Protein AF-A0A6G6ZUB2-F1 (afdb_monomer)

Structure (mmCIF, N/CA/C/O backbone):
data_AF-A0A6G6ZUB2-F1
#
_entry.id   AF-A0A6G6ZUB2-F1
#
loop_
_atom_site.group_PDB
_atom_site.id
_atom_site.type_symbol
_atom_site.label_atom_id
_atom_site.label_alt_id
_atom_site.label_comp_id
_atom_site.label_asym_id
_atom_site.label_entity_id
_atom_site.label_seq_id
_atom_site.pdbx_PDB_ins_code
_atom_site.Cartn_x
_atom_site.Cartn_y
_atom_site.Cartn_z
_atom_site.occupancy
_atom_site.B_iso_or_equiv
_atom_site.auth_seq_id
_atom_site.auth_comp_id
_atom_site.auth_asym_id
_atom_site.auth_atom_id
_atom_site.pdbx_PDB_model_num
ATOM 1 N N . MET A 1 1 ? -26.386 12.014 -19.745 1.00 37.22 1 MET A N 1
ATOM 2 C CA . MET A 1 1 ? -25.378 11.561 -18.767 1.00 37.22 1 MET A CA 1
ATOM 3 C C . MET A 1 1 ? -25.969 10.351 -18.061 1.00 37.22 1 MET A C 1
ATOM 5 O O . MET A 1 1 ? -26.879 10.506 -17.257 1.00 37.22 1 MET A O 1
ATOM 9 N N . ARG A 1 2 ? -25.643 9.142 -18.533 1.00 29.94 2 ARG A N 1
ATOM 10 C CA . ARG A 1 2 ? -26.258 7.906 -18.034 1.00 29.94 2 ARG A CA 1
ATOM 11 C C . ARG A 1 2 ? -25.649 7.596 -16.669 1.00 29.94 2 ARG A C 1
ATOM 13 O O . ARG A 1 2 ? -24.435 7.473 -16.569 1.00 29.94 2 ARG A O 1
ATOM 20 N N . LEU A 1 3 ? -26.502 7.489 -15.651 1.00 38.19 3 LEU A N 1
ATOM 21 C CA . LEU A 1 3 ? -26.209 6.773 -14.414 1.00 38.19 3 LEU A CA 1
ATOM 22 C C . LEU A 1 3 ? -25.866 5.337 -14.815 1.00 38.19 3 LEU A C 1
ATOM 24 O O . LEU A 1 3 ? -26.764 4.531 -15.052 1.00 38.19 3 LEU A O 1
ATOM 28 N N . SER A 1 4 ? -24.578 5.052 -14.999 1.00 36.56 4 SER A N 1
ATOM 29 C CA . SER A 1 4 ? -24.122 3.675 -15.097 1.00 36.56 4 SER A CA 1
ATOM 30 C C . SER A 1 4 ? -24.452 3.028 -13.762 1.00 36.56 4 SER A C 1
ATOM 32 O O . SER A 1 4 ? -24.018 3.502 -12.711 1.00 36.56 4 SER A O 1
ATOM 34 N N . SER A 1 5 ? -25.257 1.970 -13.808 1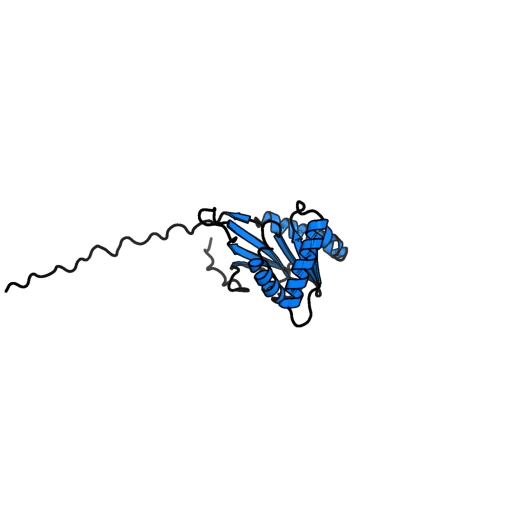.00 43.19 5 SER 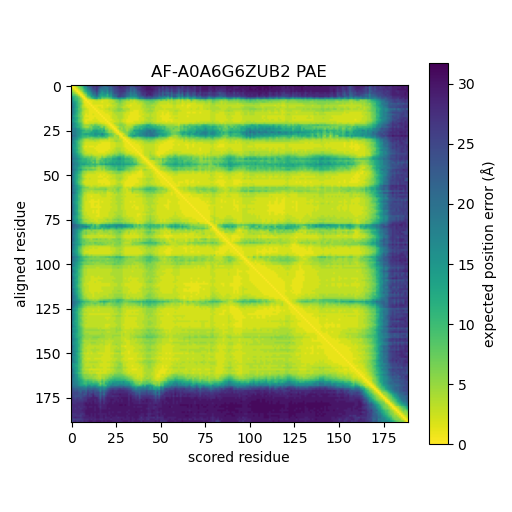A N 1
ATOM 35 C CA . SER A 1 5 ? -25.264 0.934 -12.782 1.00 43.19 5 SER A CA 1
ATOM 36 C C . SER A 1 5 ? -23.824 0.686 -12.346 1.00 43.19 5 SER A C 1
ATOM 38 O O . SER A 1 5 ? -22.940 0.631 -13.208 1.00 43.19 5 SER A O 1
ATOM 40 N N . ARG A 1 6 ? -23.587 0.601 -11.032 1.00 47.25 6 ARG A N 1
ATOM 41 C CA . ARG A 1 6 ? -22.309 0.136 -10.489 1.00 47.25 6 ARG A CA 1
ATOM 42 C C . ARG A 1 6 ? -21.896 -1.081 -11.310 1.00 47.25 6 ARG A C 1
ATOM 44 O O . ARG A 1 6 ? -22.631 -2.060 -11.335 1.00 47.25 6 ARG A O 1
ATOM 51 N N . VAL A 1 7 ? -20.801 -0.961 -12.051 1.00 58.75 7 VAL A N 1
ATOM 52 C CA . VAL A 1 7 ? -20.053 -2.139 -12.475 1.00 58.75 7 VAL A CA 1
ATOM 53 C C . VAL A 1 7 ? -19.779 -2.889 -11.173 1.00 58.75 7 VAL A C 1
ATOM 55 O O . VAL A 1 7 ? -19.393 -2.245 -10.193 1.00 58.75 7 VAL A O 1
ATOM 58 N N . ASP A 1 8 ? -20.109 -4.177 -11.111 1.00 79.44 8 ASP A N 1
ATOM 59 C CA . ASP A 1 8 ? -19.823 -4.993 -9.933 1.00 79.44 8 ASP A CA 1
ATOM 60 C C . ASP A 1 8 ? -18.299 -5.038 -9.781 1.00 79.44 8 ASP A C 1
ATOM 62 O O . ASP A 1 8 ? -17.613 -5.773 -10.486 1.00 79.44 8 ASP A O 1
ATOM 66 N N . LEU A 1 9 ? -17.764 -4.143 -8.946 1.00 88.75 9 LEU A N 1
ATOM 67 C CA . LEU A 1 9 ? -16.341 -4.090 -8.638 1.00 88.75 9 LEU A CA 1
ATOM 68 C C . LEU A 1 9 ? -15.935 -5.410 -7.970 1.00 88.75 9 LEU A C 1
ATOM 70 O O . LEU A 1 9 ? -16.729 -5.953 -7.193 1.00 88.75 9 LEU A O 1
ATOM 74 N N . PRO A 1 10 ? -14.715 -5.908 -8.229 1.00 90.25 10 PRO A N 1
ATOM 75 C CA . PRO A 1 10 ? -14.230 -7.121 -7.594 1.00 90.25 10 PRO A CA 1
ATOM 76 C C . PRO A 1 10 ? -14.214 -6.961 -6.074 1.00 90.25 10 PRO A C 1
ATOM 78 O O . PRO A 1 10 ? -13.832 -5.918 -5.531 1.00 90.25 10 PRO A O 1
ATOM 81 N N . GLN A 1 11 ? -14.648 -8.009 -5.382 1.00 93.25 11 GLN A N 1
ATOM 82 C CA . GLN A 1 11 ? -14.581 -8.099 -3.933 1.00 93.25 11 GLN A CA 1
ATOM 83 C C . GLN A 1 11 ? -13.337 -8.903 -3.551 1.00 93.25 11 GLN A C 1
ATOM 85 O O . GLN A 1 11 ? -13.390 -10.123 -3.460 1.00 93.25 11 GLN A O 1
ATOM 90 N N . TYR A 1 12 ? -12.227 -8.204 -3.320 1.00 93.94 12 TYR A N 1
ATOM 91 C CA . TYR A 1 12 ? -10.970 -8.830 -2.900 1.00 93.94 12 TYR A CA 1
ATOM 92 C C . TYR A 1 12 ? -10.974 -9.295 -1.439 1.00 93.94 12 TYR A C 1
ATOM 94 O O . TYR A 1 12 ? -10.188 -10.147 -1.048 1.00 93.94 12 TYR A O 1
ATOM 102 N N . SER A 1 13 ? -11.827 -8.692 -0.610 1.00 94.31 13 SER A N 1
ATOM 103 C CA . SER A 1 13 ? -11.854 -8.892 0.836 1.00 94.31 13 SER A CA 1
ATOM 104 C C . SER A 1 13 ? -13.273 -8.735 1.372 1.00 94.31 13 SER A C 1
ATOM 106 O O . SER A 1 13 ? -14.079 -7.967 0.844 1.00 94.31 13 SER A O 1
ATOM 108 N N . GLU A 1 14 ? -13.571 -9.430 2.465 1.00 93.12 14 GLU A N 1
ATOM 109 C CA . GLU A 1 14 ? -14.800 -9.224 3.243 1.00 93.12 14 GLU A CA 1
ATOM 110 C C . GLU A 1 14 ? -14.716 -7.989 4.160 1.00 93.12 14 GLU A C 1
ATOM 112 O O . GLU A 1 14 ? -15.733 -7.504 4.659 1.00 93.12 14 GLU A O 1
ATOM 117 N N . PHE A 1 15 ? -13.510 -7.460 4.390 1.00 92.50 15 PHE A N 1
ATOM 118 C CA . PHE A 1 15 ? -13.254 -6.338 5.298 1.00 92.50 15 PHE A CA 1
ATOM 119 C C . PHE A 1 15 ? -12.997 -5.027 4.563 1.00 92.50 15 PHE A C 1
ATOM 121 O O . PHE A 1 15 ? -13.382 -3.959 5.050 1.00 92.50 15 PHE A O 1
ATOM 128 N N . PHE A 1 16 ? -12.363 -5.099 3.393 1.00 94.31 16 PHE A N 1
ATOM 129 C CA . PHE A 1 16 ? -12.137 -3.936 2.549 1.00 94.31 16 PHE A CA 1
ATOM 130 C C . PHE A 1 16 ? -13.256 -3.756 1.531 1.00 94.31 16 PHE A C 1
ATOM 132 O O . PHE A 1 16 ? -13.763 -4.701 0.934 1.00 94.31 16 PHE A O 1
ATOM 139 N N . ARG A 1 17 ? -13.603 -2.498 1.275 1.00 94.06 17 ARG A N 1
ATOM 140 C CA . ARG A 1 17 ? -14.453 -2.117 0.155 1.00 94.06 17 ARG A CA 1
ATOM 141 C C . ARG A 1 17 ? -13.584 -1.669 -1.009 1.00 94.06 17 ARG A C 1
ATOM 143 O O . ARG A 1 17 ? -12.918 -0.644 -0.893 1.00 94.06 17 ARG A O 1
ATOM 150 N N . THR A 1 18 ? -13.682 -2.347 -2.146 1.00 95.44 18 THR A N 1
ATOM 151 C CA . THR A 1 18 ? -13.156 -1.838 -3.419 1.00 95.44 18 THR A CA 1
ATOM 152 C C . THR A 1 18 ? -13.971 -0.620 -3.862 1.00 95.44 18 THR A C 1
ATOM 154 O O . THR A 1 18 ? -15.187 -0.703 -4.052 1.00 95.44 18 THR A O 1
ATOM 157 N N . GLU A 1 19 ? -13.322 0.536 -3.980 1.00 94.25 19 GLU A N 1
ATOM 158 C CA . GLU A 1 19 ? -13.919 1.781 -4.487 1.00 94.25 19 GLU A CA 1
ATOM 159 C C . GLU A 1 19 ? -13.637 1.994 -5.974 1.00 94.25 19 GLU A C 1
ATOM 161 O O . GLU A 1 19 ? -14.431 2.637 -6.662 1.00 94.25 19 GLU A O 1
ATOM 166 N N . TYR A 1 20 ? -12.526 1.445 -6.456 1.00 94.69 20 TYR A N 1
ATOM 167 C CA . TYR A 1 20 ? -12.097 1.510 -7.843 1.00 94.69 20 TYR A CA 1
ATOM 168 C C . TYR A 1 20 ? -11.177 0.344 -8.157 1.00 94.69 20 TYR A C 1
ATOM 170 O O . TYR A 1 20 ? -10.472 -0.141 -7.273 1.00 94.69 20 TYR A O 1
ATOM 178 N N . ASP A 1 21 ? -11.194 -0.081 -9.411 1.00 93.62 21 ASP A N 1
ATOM 179 C CA . ASP A 1 21 ? -10.370 -1.173 -9.881 1.00 93.62 21 ASP A CA 1
ATOM 180 C C . ASP A 1 21 ? -10.048 -1.019 -11.371 1.00 93.62 21 ASP A C 1
ATOM 182 O O . ASP A 1 21 ? -10.955 -0.956 -12.209 1.00 93.62 21 ASP A O 1
ATOM 186 N N . GLU A 1 22 ? -8.758 -0.948 -11.695 1.00 90.12 22 GLU A N 1
ATOM 187 C CA . GLU A 1 22 ? -8.269 -1.067 -13.065 1.00 90.12 22 GLU A CA 1
ATOM 188 C C . GLU A 1 22 ? -8.023 -2.528 -13.406 1.00 90.12 22 GLU A C 1
ATOM 190 O O . GLU A 1 22 ? -7.050 -3.126 -12.980 1.00 90.12 22 GLU A O 1
ATOM 195 N N . GLN A 1 23 ? -8.893 -3.090 -14.238 1.00 82.06 23 GLN A N 1
ATOM 196 C CA . GLN A 1 23 ? -8.814 -4.499 -14.638 1.00 82.06 23 GLN A CA 1
ATOM 197 C C . GLN A 1 23 ? -7.655 -4.811 -15.603 1.00 82.06 23 GLN A C 1
ATOM 199 O O . GLN A 1 23 ? -7.393 -5.973 -15.886 1.00 82.06 23 GLN A O 1
ATOM 204 N N . HIS A 1 24 ? -7.020 -3.791 -16.189 1.00 78.69 24 HIS A N 1
ATOM 205 C CA . HIS A 1 24 ? -5.970 -3.968 -17.190 1.00 78.69 24 HIS A CA 1
ATOM 206 C C . HIS A 1 24 ? -4.890 -2.902 -17.037 1.00 78.69 24 HIS A C 1
ATOM 208 O O . HIS A 1 24 ? -5.184 -1.760 -16.683 1.00 78.69 24 HIS A O 1
ATOM 214 N N . ASN A 1 25 ? -3.668 -3.266 -17.423 1.00 78.25 25 ASN A N 1
ATOM 215 C CA . ASN A 1 25 ? -2.510 -2.380 -17.424 1.00 78.25 25 ASN A CA 1
ATOM 216 C C . ASN A 1 25 ? -2.741 -1.090 -18.216 1.00 78.25 25 ASN A C 1
ATOM 218 O O . ASN A 1 25 ? -3.284 -1.095 -19.328 1.00 78.25 25 ASN A O 1
ATOM 222 N N . VAL A 1 26 ? -2.228 0.016 -17.680 1.00 70.38 26 VAL A N 1
ATOM 223 C CA . VAL A 1 26 ? -2.276 1.315 -18.354 1.00 70.38 26 VAL A CA 1
ATOM 224 C C . VAL A 1 26 ? -1.097 1.446 -19.320 1.00 70.38 26 VAL A C 1
ATOM 226 O O . VAL A 1 26 ? 0.031 1.781 -18.953 1.00 70.38 26 VAL A O 1
ATOM 229 N N . GLY A 1 27 ? -1.364 1.206 -20.604 1.00 68.88 27 GLY A N 1
ATOM 230 C CA . GLY A 1 27 ? -0.386 1.406 -21.674 1.00 68.88 27 GLY A CA 1
ATOM 231 C C . GLY A 1 27 ? 0.867 0.540 -21.500 1.00 68.88 27 GLY A C 1
ATOM 232 O O . GLY A 1 27 ? 0.773 -0.674 -21.375 1.00 68.88 27 GLY A O 1
ATOM 233 N N . ALA A 1 28 ? 2.047 1.165 -21.525 1.00 68.00 28 ALA A N 1
ATOM 234 C CA . ALA A 1 28 ? 3.337 0.477 -21.397 1.00 68.00 28 ALA A CA 1
ATOM 235 C C . ALA A 1 28 ? 3.829 0.334 -19.943 1.00 68.00 28 ALA A C 1
ATOM 237 O O . ALA A 1 28 ? 4.949 -0.128 -19.737 1.00 68.00 28 ALA A O 1
ATOM 238 N N . LEU A 1 29 ? 3.040 0.775 -18.952 1.00 72.31 29 LEU A N 1
ATOM 239 C CA . LEU A 1 29 ? 3.424 0.726 -17.537 1.00 72.31 29 LEU A CA 1
ATOM 240 C C . LEU A 1 29 ? 3.512 -0.719 -17.023 1.00 72.31 29 LEU A C 1
ATOM 242 O O . LEU A 1 29 ? 4.234 -0.966 -16.066 1.00 72.31 29 LEU A O 1
ATOM 246 N N . GLU A 1 30 ? 2.789 -1.643 -17.674 1.00 81.56 30 GLU A N 1
ATOM 247 C CA . GLU A 1 30 ? 2.577 -3.029 -17.221 1.00 81.56 30 GLU A CA 1
ATOM 248 C C . GLU A 1 30 ? 2.041 -3.126 -15.783 1.00 81.56 30 GLU A C 1
ATOM 250 O O . GLU A 1 30 ? 2.101 -4.188 -15.187 1.00 81.56 30 GLU A O 1
ATOM 255 N N . ALA A 1 31 ? 1.469 -2.033 -15.271 1.00 87.25 31 ALA A N 1
ATOM 256 C CA . ALA A 1 31 ? 0.899 -1.934 -13.940 1.00 87.25 31 ALA A CA 1
ATOM 257 C C . ALA A 1 31 ? -0.515 -1.348 -14.014 1.00 87.25 31 ALA A C 1
ATOM 259 O O . ALA A 1 31 ? -0.861 -0.617 -14.957 1.00 87.25 31 ALA A O 1
ATOM 260 N N . HIS A 1 32 ? -1.308 -1.660 -13.000 1.00 91.19 32 HIS A N 1
ATOM 261 C CA . HIS A 1 32 ? -2.662 -1.157 -12.786 1.00 91.19 32 HIS A CA 1
ATOM 262 C C . HIS A 1 32 ? -2.891 -0.949 -11.280 1.00 91.19 32 HIS A C 1
ATOM 264 O O . HIS A 1 32 ? -2.029 -1.285 -10.467 1.00 91.19 32 HIS A O 1
ATOM 270 N N . TYR A 1 33 ? -3.984 -0.300 -10.875 1.00 94.56 33 TYR A N 1
ATOM 271 C CA . TYR A 1 33 ? -4.258 -0.094 -9.451 1.00 94.56 33 TYR A CA 1
ATOM 272 C C . TYR A 1 33 ? -5.723 -0.275 -9.077 1.00 94.56 33 TYR A C 1
ATOM 274 O O . TYR A 1 33 ? -6.641 -0.031 -9.861 1.00 94.56 33 TYR A O 1
ATOM 282 N N . SER A 1 34 ? -5.930 -0.642 -7.819 1.00 95.94 34 SER A N 1
ATOM 283 C CA . SER A 1 34 ? -7.235 -0.605 -7.169 1.00 95.94 34 SER A CA 1
ATOM 284 C C . SER A 1 34 ? -7.196 0.361 -6.002 1.00 95.94 34 SER A C 1
ATOM 286 O O . SER A 1 34 ? -6.167 0.561 -5.360 1.00 95.94 34 SER A O 1
ATOM 288 N N . ILE A 1 35 ? -8.348 0.945 -5.698 1.00 96.31 35 ILE A N 1
ATOM 289 C CA . ILE A 1 35 ? -8.548 1.714 -4.477 1.00 96.31 35 ILE A CA 1
ATOM 290 C C . ILE A 1 35 ? -9.426 0.901 -3.560 1.00 96.31 35 ILE A C 1
ATOM 292 O O . ILE A 1 35 ? -10.552 0.549 -3.920 1.00 96.31 35 ILE A O 1
ATOM 296 N N . ILE A 1 36 ? -8.932 0.661 -2.353 1.00 95.88 36 ILE A N 1
ATOM 297 C CA . ILE A 1 36 ? -9.692 -0.015 -1.313 1.00 95.88 36 ILE A CA 1
ATOM 298 C C . ILE A 1 36 ? -9.824 0.882 -0.087 1.00 95.88 36 ILE A C 1
ATOM 300 O O . ILE A 1 36 ? -8.983 1.748 0.176 1.00 95.88 36 ILE A O 1
ATOM 304 N N . SER A 1 37 ? -10.892 0.678 0.678 1.00 94.12 37 SER A N 1
ATOM 305 C CA . SER A 1 37 ? -11.070 1.352 1.958 1.00 94.12 37 SER A CA 1
ATOM 306 C C . SER A 1 37 ? -11.555 0.435 3.071 1.00 94.12 37 SER A C 1
ATOM 308 O O . SER A 1 37 ? -12.312 -0.507 2.840 1.00 94.12 37 SER A O 1
ATOM 310 N N . ALA A 1 38 ? -11.131 0.740 4.296 1.00 92.81 38 ALA A N 1
ATOM 311 C CA . ALA A 1 38 ? -11.605 0.101 5.522 1.00 92.81 38 ALA A CA 1
ATOM 312 C C . ALA A 1 38 ? -11.895 1.145 6.606 1.00 92.81 38 ALA A C 1
ATOM 314 O O . ALA A 1 38 ? -11.235 2.184 6.653 1.00 92.81 38 ALA A O 1
ATOM 315 N N . PRO A 1 39 ? -12.856 0.886 7.509 1.00 90.56 39 PRO A N 1
ATOM 316 C CA . PRO A 1 39 ? -13.072 1.739 8.668 1.00 90.56 39 PRO A CA 1
ATOM 317 C C . PRO A 1 39 ? -11.858 1.713 9.596 1.00 90.56 39 PRO A C 1
ATOM 319 O O . PRO A 1 39 ? -11.319 0.652 9.896 1.00 90.56 39 PRO A O 1
ATOM 322 N N . LEU A 1 40 ? -11.444 2.870 10.100 1.00 87.31 40 LEU A N 1
ATOM 323 C CA . LEU A 1 40 ? -10.443 2.938 11.153 1.00 87.31 40 LEU A CA 1
ATOM 324 C C . LEU A 1 40 ? -11.049 2.503 12.482 1.00 87.31 40 LEU A C 1
ATOM 326 O O . LEU A 1 40 ? -12.130 2.947 12.873 1.00 87.31 40 LEU A O 1
ATOM 330 N N . LEU A 1 41 ? -10.338 1.616 13.179 1.00 79.69 41 LEU A N 1
ATOM 331 C CA . LEU A 1 41 ? -10.724 1.165 14.509 1.00 79.69 41 LEU A CA 1
ATOM 332 C C . LEU A 1 41 ? -10.568 2.337 15.482 1.00 79.69 41 LEU A C 1
ATOM 334 O O . LEU A 1 41 ? -9.458 2.699 15.871 1.00 79.69 41 LEU A O 1
ATOM 338 N N . ALA A 1 42 ? -11.692 2.941 15.857 1.00 77.44 42 ALA A N 1
ATOM 339 C CA . ALA A 1 42 ? -11.734 4.107 16.725 1.00 77.44 42 ALA A CA 1
ATOM 340 C C . ALA A 1 42 ? -12.392 3.783 18.073 1.00 77.44 42 ALA A C 1
ATOM 342 O O . ALA A 1 42 ? -13.149 2.819 18.218 1.00 77.44 42 ALA A O 1
ATOM 343 N N . LYS A 1 43 ? -12.100 4.606 19.085 1.00 81.69 43 LYS A N 1
ATOM 344 C CA . LYS A 1 43 ? -12.780 4.523 20.383 1.00 81.69 43 LYS A CA 1
ATOM 345 C C . LYS A 1 43 ? -14.248 4.950 20.228 1.00 81.69 43 LYS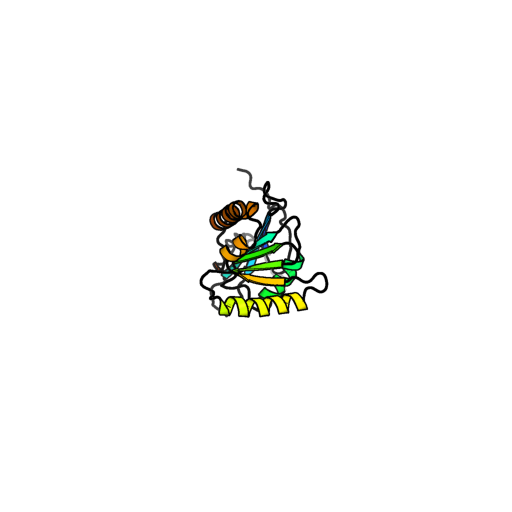 A C 1
ATOM 347 O O . LYS A 1 43 ? -14.546 5.740 19.328 1.00 81.69 43 LYS A O 1
ATOM 352 N N . PRO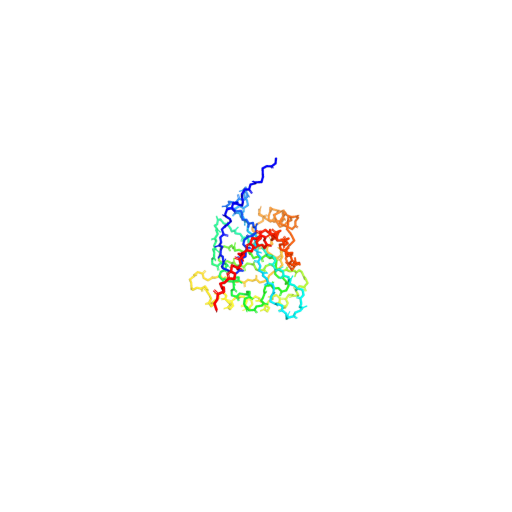 A 1 44 ? -15.150 4.504 21.123 1.00 82.12 44 PRO A N 1
ATOM 353 C CA . PRO A 1 44 ? -16.502 5.054 21.197 1.00 82.12 44 PRO A CA 1
ATOM 354 C C . PRO A 1 44 ? -16.486 6.591 21.186 1.00 82.12 44 PRO A C 1
ATOM 356 O O . PRO A 1 44 ? -15.564 7.201 21.728 1.00 82.12 44 PRO A O 1
ATOM 359 N N . ASP A 1 45 ? -17.476 7.194 20.524 1.00 81.88 45 ASP A N 1
ATOM 360 C CA . ASP A 1 45 ? -17.656 8.647 20.351 1.00 81.88 45 ASP A CA 1
ATOM 361 C C . ASP A 1 45 ? -16.577 9.386 19.533 1.00 81.88 45 ASP A C 1
ATOM 363 O O . ASP A 1 45 ? -16.650 10.605 19.369 1.00 81.88 45 ASP A O 1
ATOM 367 N N . SER A 1 46 ? -15.599 8.674 18.967 1.00 83.38 46 SER A N 1
ATOM 368 C CA . SER A 1 46 ? -14.659 9.265 18.007 1.00 83.38 46 SER A CA 1
ATOM 369 C C . SER A 1 46 ? -15.315 9.413 16.627 1.00 83.38 46 SER A C 1
ATOM 371 O O . SER A 1 46 ? -16.150 8.579 16.259 1.00 83.38 46 SER A O 1
ATOM 373 N N . PRO A 1 47 ? -14.942 10.433 15.829 1.00 82.94 47 PRO A N 1
ATOM 374 C CA . PRO A 1 47 ? -15.337 10.492 14.428 1.00 82.94 47 PRO A CA 1
ATOM 375 C C . PRO A 1 47 ? -14.967 9.190 13.714 1.00 82.94 47 PRO A C 1
ATOM 377 O O . PRO A 1 47 ? -13.865 8.672 13.886 1.00 82.94 47 PRO A O 1
ATOM 380 N N . ILE A 1 48 ? -15.899 8.648 12.930 1.00 85.31 48 ILE A N 1
ATOM 381 C CA . ILE A 1 48 ? -15.611 7.478 12.101 1.00 85.31 48 ILE A CA 1
ATOM 382 C C . ILE A 1 48 ? -14.801 7.963 10.905 1.00 85.31 48 ILE A C 1
ATOM 384 O O . ILE A 1 48 ? -15.262 8.797 10.122 1.00 85.31 48 ILE A O 1
ATOM 388 N N . GLU A 1 49 ? -13.612 7.406 10.755 1.00 90.06 49 GLU A N 1
ATOM 389 C CA . GLU A 1 49 ? -12.744 7.636 9.611 1.00 90.06 49 GLU A CA 1
ATOM 390 C C . GLU A 1 49 ? -12.595 6.342 8.816 1.00 90.06 49 GLU A C 1
ATOM 392 O O . GLU A 1 49 ? -12.732 5.238 9.345 1.00 90.06 49 GLU A O 1
ATOM 397 N N . LEU A 1 50 ? -12.347 6.478 7.522 1.00 91.31 50 LEU A N 1
ATOM 398 C CA . LEU A 1 50 ? -11.976 5.395 6.631 1.00 91.31 50 LEU A CA 1
ATOM 399 C C . LEU A 1 50 ? -10.509 5.574 6.260 1.00 91.31 50 LEU A C 1
ATOM 401 O O . LEU A 1 50 ? -10.113 6.660 5.849 1.00 91.31 50 LEU A O 1
ATOM 405 N N . GLN A 1 51 ? -9.725 4.509 6.335 1.00 93.06 51 GLN A N 1
ATOM 406 C CA . GLN A 1 51 ? -8.458 4.446 5.627 1.00 93.06 51 GLN A CA 1
ATOM 407 C C . GLN A 1 51 ? -8.756 4.140 4.169 1.00 93.06 51 GLN A C 1
ATOM 409 O O . GLN A 1 51 ? -9.360 3.106 3.886 1.00 93.06 51 GLN A O 1
ATOM 414 N N . ARG A 1 52 ? -8.319 5.005 3.257 1.00 94.25 52 ARG A N 1
ATOM 415 C CA . ARG A 1 52 ? -8.257 4.704 1.827 1.00 94.25 52 ARG A CA 1
ATOM 416 C C . ARG A 1 52 ? -6.809 4.443 1.441 1.00 94.25 52 ARG A C 1
ATOM 418 O O . ARG A 1 52 ? -5.931 5.213 1.822 1.00 94.25 52 ARG A O 1
ATOM 425 N N . LEU A 1 53 ? -6.567 3.381 0.689 1.00 95.38 53 LEU A N 1
ATOM 426 C CA . LEU A 1 53 ? -5.241 3.060 0.178 1.00 95.38 53 LEU A CA 1
ATOM 427 C C . LEU A 1 53 ? -5.318 2.580 -1.268 1.00 95.38 53 LEU A C 1
ATOM 429 O O . LEU A 1 53 ? -6.346 2.048 -1.700 1.00 95.38 53 LEU A O 1
ATOM 433 N N . ALA A 1 54 ? -4.226 2.782 -1.994 1.00 96.12 54 ALA A N 1
ATOM 434 C CA . ALA A 1 54 ? -4.025 2.215 -3.315 1.00 96.12 54 ALA A CA 1
ATOM 435 C C . ALA A 1 54 ? -3.320 0.856 -3.208 1.00 96.12 54 ALA A C 1
ATOM 437 O O . ALA A 1 54 ? -2.389 0.686 -2.420 1.00 96.12 54 ALA A O 1
ATOM 438 N N . VAL A 1 55 ? -3.764 -0.107 -4.005 1.00 96.19 55 VAL A N 1
ATOM 439 C CA . VAL A 1 55 ? -3.035 -1.349 -4.267 1.00 96.19 55 VAL A CA 1
ATOM 440 C C . VAL A 1 55 ? -2.546 -1.265 -5.700 1.00 96.19 55 VAL A C 1
ATOM 442 O O . VAL A 1 55 ? -3.367 -1.170 -6.608 1.00 96.19 55 VAL A O 1
ATOM 445 N N . ILE A 1 56 ? -1.232 -1.221 -5.891 1.00 94.38 56 ILE A N 1
ATOM 446 C CA . ILE A 1 56 ? -0.599 -1.235 -7.206 1.00 94.38 56 ILE A CA 1
ATOM 447 C C . ILE A 1 56 ? -0.239 -2.674 -7.532 1.00 94.38 56 ILE A C 1
ATOM 449 O O . ILE A 1 56 ? 0.507 -3.330 -6.801 1.00 94.38 56 ILE A O 1
ATOM 453 N N . TRP A 1 57 ? -0.780 -3.122 -8.648 1.00 91.94 57 TRP A N 1
ATOM 454 C CA . TRP A 1 57 ? -0.587 -4.441 -9.213 1.00 91.94 57 TRP A CA 1
ATOM 455 C C . TRP A 1 57 ? 0.427 -4.356 -10.345 1.00 91.94 57 TRP A C 1
ATOM 457 O O . TRP A 1 57 ? 0.460 -3.354 -11.069 1.00 91.94 57 TRP A O 1
ATOM 467 N N . ASP A 1 58 ? 1.228 -5.403 -10.508 1.00 87.06 58 ASP A N 1
ATOM 468 C CA . ASP A 1 58 ? 2.056 -5.587 -11.697 1.00 87.06 58 ASP A CA 1
ATOM 469 C C . ASP A 1 58 ? 1.194 -6.172 -12.836 1.00 87.06 58 ASP A C 1
ATOM 471 O O . ASP A 1 58 ? 0.084 -5.702 -13.093 1.00 87.06 58 ASP A O 1
ATOM 475 N N . GLN A 1 59 ? 1.670 -7.199 -13.541 1.00 83.69 59 GLN A N 1
ATOM 476 C CA . GLN A 1 59 ? 0.973 -7.755 -14.701 1.00 83.69 59 GLN A CA 1
ATOM 477 C C . GLN A 1 59 ? -0.356 -8.443 -14.353 1.00 83.69 59 GLN A C 1
ATOM 479 O O . GLN A 1 59 ? -1.224 -8.548 -15.224 1.00 83.69 59 GLN A O 1
ATOM 484 N N . ASP A 1 60 ? -0.513 -8.902 -13.114 1.00 86.56 60 ASP A N 1
ATOM 485 C CA . ASP A 1 60 ? -1.682 -9.592 -12.583 1.00 86.56 60 ASP A CA 1
ATOM 486 C C . ASP A 1 60 ? -2.067 -9.097 -11.177 1.00 86.56 60 ASP A C 1
ATOM 488 O O . ASP A 1 60 ? -1.284 -8.476 -10.456 1.00 86.56 60 ASP A O 1
ATOM 492 N N . HIS A 1 61 ? -3.311 -9.375 -10.783 1.00 89.31 61 HIS A N 1
ATOM 493 C CA . HIS A 1 61 ? -3.799 -9.144 -9.425 1.00 89.31 61 HIS A CA 1
ATOM 494 C C . HIS A 1 61 ? -3.304 -10.256 -8.498 1.00 89.31 61 HIS A C 1
ATOM 496 O O . HIS A 1 61 ? -4.023 -11.224 -8.247 1.00 89.31 61 HIS A O 1
ATOM 502 N N . ASP A 1 62 ? -2.085 -10.140 -7.971 1.00 92.56 62 ASP A N 1
ATOM 503 C CA . ASP A 1 62 ? -1.619 -11.054 -6.923 1.00 92.56 62 ASP A CA 1
ATOM 504 C C . ASP A 1 62 ? -2.369 -10.800 -5.600 1.00 92.56 62 ASP A C 1
ATOM 506 O O . ASP A 1 62 ? -1.922 -10.086 -4.695 1.00 92.56 62 ASP A O 1
ATOM 510 N N . GLU A 1 63 ? -3.552 -11.406 -5.477 1.00 93.12 63 GLU A N 1
ATOM 511 C CA . GLU A 1 63 ? -4.471 -11.230 -4.349 1.00 93.12 63 GLU A CA 1
ATOM 512 C C . GLU A 1 63 ? -3.881 -11.678 -2.999 1.00 93.12 63 GLU A C 1
ATOM 514 O O . GLU A 1 63 ? -4.429 -11.352 -1.944 1.00 93.12 63 GLU A O 1
ATOM 519 N N . ARG A 1 64 ? -2.719 -12.349 -2.973 1.00 94.06 64 ARG A N 1
ATOM 520 C CA . ARG A 1 64 ? -2.007 -12.656 -1.720 1.00 94.06 64 ARG A CA 1
ATOM 521 C C . ARG A 1 64 ? -1.652 -11.387 -0.945 1.00 94.06 64 ARG A C 1
ATOM 523 O O . ARG A 1 64 ? -1.624 -11.408 0.288 1.00 94.06 64 ARG A O 1
ATOM 530 N N . VAL A 1 65 ? -1.448 -10.263 -1.640 1.00 94.81 65 VAL A N 1
ATOM 531 C CA . VAL A 1 65 ? -1.229 -8.957 -1.004 1.00 94.81 65 VAL A CA 1
ATOM 532 C C . VAL A 1 65 ? -2.439 -8.514 -0.166 1.00 94.81 65 VAL A C 1
ATOM 534 O O . VAL A 1 65 ? -2.279 -7.821 0.838 1.00 94.81 65 VAL A O 1
ATOM 537 N N . ILE A 1 66 ? -3.650 -8.959 -0.517 1.00 95.69 66 ILE A N 1
ATOM 538 C CA . ILE A 1 66 ? -4.880 -8.628 0.207 1.00 95.69 66 ILE A CA 1
ATOM 539 C C . ILE A 1 66 ? -4.924 -9.358 1.548 1.00 95.69 66 ILE A C 1
ATOM 541 O O . ILE A 1 66 ? -5.206 -8.731 2.567 1.00 95.69 66 ILE A O 1
ATOM 545 N N . ALA A 1 67 ? -4.545 -10.638 1.593 1.00 94.88 67 ALA A N 1
ATOM 546 C CA . ALA A 1 67 ? -4.428 -11.379 2.852 1.00 94.88 67 ALA A CA 1
ATOM 547 C C . ALA A 1 67 ? -3.397 -10.738 3.804 1.00 94.88 67 ALA A C 1
ATOM 549 O O . ALA A 1 67 ? -3.624 -10.630 5.013 1.00 94.88 67 ALA A O 1
ATOM 550 N N . LEU A 1 68 ? -2.278 -10.252 3.253 1.00 95.88 68 LEU A N 1
ATOM 551 C CA . LEU A 1 68 ? -1.286 -9.470 3.994 1.00 95.88 68 LEU A CA 1
ATOM 552 C C . LEU A 1 68 ? -1.885 -8.160 4.541 1.00 95.88 68 LEU A C 1
ATOM 554 O O . LEU A 1 68 ? -1.702 -7.851 5.722 1.00 95.88 68 LEU A O 1
ATOM 558 N N . LEU A 1 69 ? -2.630 -7.413 3.718 1.00 95.50 69 LEU A N 1
ATOM 559 C CA . LEU A 1 69 ? -3.312 -6.181 4.127 1.00 95.50 69 LEU A CA 1
ATOM 560 C C . LEU A 1 69 ? -4.354 -6.414 5.225 1.00 95.50 69 LEU A C 1
ATOM 562 O O . LEU A 1 69 ? -4.415 -5.629 6.171 1.00 95.50 69 LEU A O 1
ATOM 566 N N . GLU A 1 70 ? -5.158 -7.474 5.136 1.00 95.25 70 GLU A N 1
ATOM 567 C CA . GLU A 1 70 ? -6.158 -7.814 6.155 1.00 95.25 70 GLU A CA 1
ATOM 568 C C . GLU A 1 70 ? -5.495 -8.072 7.508 1.00 95.25 70 GLU A C 1
ATOM 570 O O . GLU A 1 70 ? -5.885 -7.505 8.533 1.00 95.25 70 GLU A O 1
ATOM 575 N N . ALA A 1 71 ? -4.439 -8.884 7.521 1.00 94.94 71 ALA A N 1
ATOM 576 C CA . ALA A 1 71 ? -3.709 -9.171 8.744 1.00 94.94 71 ALA A CA 1
ATOM 577 C C . ALA A 1 71 ? -3.041 -7.910 9.317 1.00 94.94 71 ALA A C 1
ATOM 579 O O . ALA A 1 71 ? -3.095 -7.681 10.527 1.00 94.94 71 ALA A O 1
ATOM 580 N N . ALA A 1 72 ? -2.474 -7.047 8.469 1.00 94.19 72 ALA A N 1
ATOM 581 C CA . ALA A 1 72 ? -1.924 -5.761 8.892 1.00 94.19 72 ALA A CA 1
ATOM 582 C C . ALA A 1 72 ? -2.994 -4.806 9.447 1.00 94.19 72 ALA A C 1
ATOM 584 O O . ALA A 1 72 ? -2.748 -4.110 10.437 1.00 94.19 72 ALA A O 1
ATOM 585 N N . TYR A 1 73 ? -4.195 -4.803 8.865 1.00 93.19 73 TYR A N 1
ATOM 586 C CA . TYR A 1 73 ? -5.337 -4.032 9.347 1.00 93.19 73 TYR A CA 1
ATOM 587 C C . TYR A 1 73 ? -5.734 -4.431 10.768 1.00 93.19 73 TYR A C 1
ATOM 589 O O . TYR A 1 73 ? -5.804 -3.571 11.649 1.00 93.19 73 TYR A O 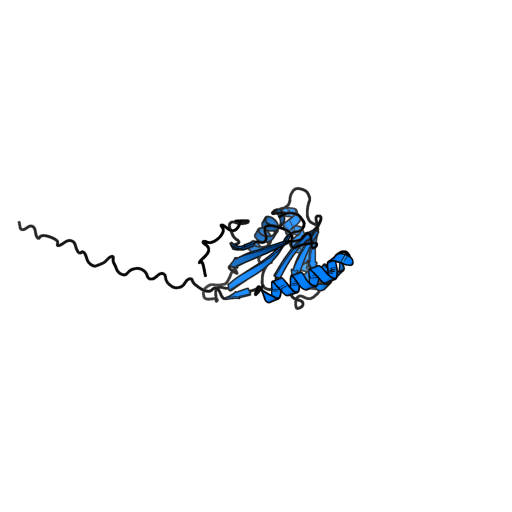1
ATOM 597 N N . PHE A 1 74 ? -5.906 -5.728 11.031 1.00 92.12 74 PHE A N 1
ATOM 598 C CA . PHE A 1 74 ? -6.270 -6.212 12.366 1.00 92.12 74 PHE A CA 1
ATOM 599 C C . PHE A 1 74 ? -5.162 -6.041 13.412 1.00 92.12 74 PHE A C 1
ATOM 601 O O . PHE A 1 74 ? -5.450 -6.011 14.608 1.00 92.12 74 PHE A O 1
ATOM 608 N N . GLN A 1 75 ? -3.911 -5.878 12.981 1.00 91.50 75 GLN A N 1
ATOM 609 C CA . GLN A 1 75 ? -2.782 -5.527 13.848 1.00 91.50 75 GLN A CA 1
ATOM 610 C C . GLN A 1 75 ? -2.619 -4.007 14.042 1.00 91.50 75 GLN A C 1
ATOM 612 O O . GLN A 1 75 ? -1.725 -3.575 14.769 1.00 91.50 75 GLN A O 1
ATOM 617 N N . GLY A 1 76 ? -3.465 -3.184 13.410 1.00 90.00 76 GLY A N 1
ATOM 618 C CA . GLY A 1 76 ? -3.436 -1.726 13.537 1.00 90.00 76 GLY A CA 1
ATOM 619 C C . GLY A 1 76 ? -2.270 -1.051 12.809 1.00 90.00 76 GLY A C 1
ATOM 620 O O . GLY A 1 76 ? -1.824 0.004 13.250 1.00 90.00 76 GLY A O 1
ATOM 621 N N . LEU A 1 77 ? -1.758 -1.646 11.724 1.00 89.56 77 LEU A N 1
ATOM 622 C CA . LEU A 1 77 ? -0.582 -1.139 10.999 1.00 89.56 77 LEU A CA 1
ATOM 623 C C . LEU A 1 77 ? -0.902 -0.255 9.785 1.00 89.56 77 LEU A C 1
ATOM 625 O O . LEU A 1 77 ? 0.010 0.368 9.250 1.00 89.56 77 LEU A O 1
ATOM 629 N N . LEU A 1 78 ? -2.158 -0.195 9.326 1.00 86.12 78 LEU A N 1
ATOM 630 C CA . LEU A 1 78 ? -2.504 0.571 8.119 1.00 86.12 78 LEU A CA 1
ATOM 631 C C . LEU A 1 78 ? -2.550 2.087 8.349 1.00 86.12 78 LEU A C 1
ATOM 633 O O . LEU A 1 78 ? -2.153 2.857 7.481 1.00 86.12 78 LEU A O 1
ATOM 637 N N . ALA A 1 79 ? -3.037 2.532 9.505 1.00 76.94 79 ALA A N 1
ATOM 638 C CA . ALA A 1 79 ? -3.241 3.952 9.774 1.00 76.94 79 ALA A CA 1
ATOM 639 C C . ALA A 1 79 ? -2.226 4.525 10.766 1.00 76.94 79 ALA A C 1
ATOM 641 O O . ALA A 1 79 ? -1.772 3.812 11.661 1.00 76.94 79 ALA A O 1
ATOM 642 N N . PRO A 1 80 ? -1.940 5.836 10.680 1.00 71.94 80 PRO A N 1
ATOM 643 C CA . PRO A 1 80 ? -2.381 6.784 9.644 1.00 71.94 80 PRO A CA 1
ATOM 644 C C . PRO A 1 80 ? -1.416 6.866 8.447 1.00 71.94 80 PRO A C 1
ATOM 646 O O . PRO A 1 80 ? -1.607 7.691 7.559 1.00 71.94 80 PRO A O 1
ATOM 649 N N . SER A 1 81 ? -0.338 6.082 8.469 1.00 81.12 81 SER A N 1
ATOM 650 C CA . SER A 1 81 ? 0.856 6.379 7.678 1.00 81.12 81 SER A CA 1
ATOM 651 C C . SER A 1 81 ? 0.910 5.682 6.322 1.00 81.12 81 SER A C 1
ATOM 653 O O . SER A 1 81 ? 1.649 6.159 5.472 1.00 81.12 81 SER A O 1
ATOM 655 N N . ILE A 1 82 ? 0.158 4.598 6.095 1.00 87.38 82 ILE A N 1
ATOM 656 C CA . ILE A 1 82 ? 0.254 3.811 4.858 1.00 87.38 82 ILE A CA 1
ATOM 657 C C . ILE A 1 82 ? -0.748 4.314 3.822 1.00 87.38 82 ILE A C 1
ATOM 659 O O . ILE A 1 82 ? -1.947 4.390 4.092 1.00 87.38 82 ILE A O 1
ATOM 663 N N . PHE A 1 83 ? -0.267 4.622 2.620 1.00 89.75 83 PHE A N 1
ATOM 664 C CA . PHE A 1 83 ? -1.100 5.128 1.524 1.00 89.75 83 PHE A CA 1
ATOM 665 C C . PHE A 1 83 ? -1.197 4.163 0.357 1.00 89.75 83 PHE A C 1
ATOM 667 O O . PHE A 1 83 ? -2.238 4.095 -0.294 1.00 89.75 83 PHE A O 1
ATOM 674 N N . CYS A 1 84 ? -0.137 3.403 0.107 1.00 93.44 84 CYS A N 1
ATOM 675 C CA . CYS A 1 84 ? -0.088 2.496 -1.019 1.00 93.44 84 CYS A CA 1
ATOM 676 C C . CYS A 1 84 ? 0.632 1.203 -0.639 1.00 93.44 84 CYS A C 1
ATOM 678 O O . CYS A 1 84 ? 1.515 1.193 0.218 1.00 93.44 84 CYS A O 1
ATOM 680 N N . ILE A 1 85 ? 0.253 0.110 -1.283 1.00 95.75 85 ILE A N 1
ATOM 681 C CA . ILE A 1 85 ? 1.020 -1.128 -1.304 1.00 95.75 85 ILE A CA 1
ATOM 682 C C . ILE A 1 85 ? 1.250 -1.508 -2.764 1.00 95.75 85 ILE A C 1
ATOM 684 O O . ILE A 1 85 ? 0.331 -1.395 -3.570 1.00 95.75 85 ILE A O 1
ATOM 688 N N . ALA A 1 86 ? 2.468 -1.893 -3.116 1.00 94.12 86 ALA A N 1
ATOM 689 C CA . ALA A 1 86 ? 2.820 -2.299 -4.468 1.00 94.12 86 ALA A CA 1
ATOM 690 C C . ALA A 1 86 ? 3.487 -3.671 -4.422 1.00 94.12 86 ALA A C 1
ATOM 692 O O . ALA A 1 86 ? 4.456 -3.849 -3.682 1.00 94.12 86 ALA A O 1
ATOM 693 N N . GLU A 1 87 ? 2.962 -4.627 -5.181 1.00 91.19 87 GLU A N 1
ATOM 694 C CA . GLU A 1 87 ? 3.614 -5.919 -5.406 1.00 91.19 87 GLU A CA 1
ATOM 695 C C . GLU A 1 87 ? 4.406 -5.853 -6.716 1.00 91.19 87 GLU A C 1
ATOM 697 O O . GLU A 1 87 ? 3.927 -5.322 -7.718 1.00 91.19 87 GLU A O 1
ATOM 702 N N . HIS A 1 88 ? 5.649 -6.336 -6.688 1.00 87.94 88 HIS A N 1
ATOM 703 C CA . HIS A 1 88 ? 6.433 -6.587 -7.891 1.00 87.94 88 HIS A CA 1
ATOM 704 C C . HIS A 1 88 ? 7.447 -7.709 -7.648 1.00 87.94 88 HIS A C 1
ATOM 706 O O . HIS A 1 88 ? 8.411 -7.548 -6.892 1.00 87.94 88 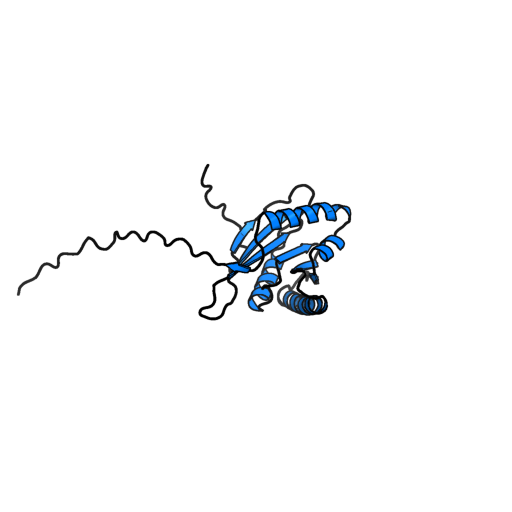HIS A O 1
ATOM 712 N N . LYS A 1 89 ? 7.296 -8.831 -8.361 1.00 84.31 89 LYS A N 1
ATOM 713 C CA . LYS A 1 89 ? 8.266 -9.948 -8.405 1.00 84.31 89 LYS A CA 1
ATOM 714 C C . LYS A 1 89 ? 8.631 -10.515 -7.031 1.00 84.31 89 LYS A C 1
ATOM 716 O O . LYS A 1 89 ? 9.805 -10.784 -6.758 1.00 84.31 89 LYS A O 1
ATOM 721 N N . GLY A 1 90 ? 7.643 -10.721 -6.164 1.00 86.88 90 GLY A N 1
ATOM 722 C CA . GLY A 1 90 ? 7.880 -11.294 -4.837 1.00 86.88 90 GLY A CA 1
ATOM 723 C C . GLY A 1 90 ? 8.415 -10.284 -3.816 1.00 86.88 90 GLY A C 1
ATOM 724 O O . GLY A 1 90 ? 8.789 -10.660 -2.702 1.00 86.88 90 GLY A O 1
ATOM 725 N N . HIS A 1 91 ? 8.437 -8.998 -4.164 1.00 93.50 91 HIS A N 1
ATOM 726 C CA . HIS A 1 91 ? 8.649 -7.898 -3.233 1.00 93.50 91 HIS A CA 1
ATOM 727 C C . HIS A 1 91 ? 7.354 -7.110 -3.063 1.00 93.50 91 HIS A C 1
ATOM 729 O O . HIS A 1 91 ? 6.630 -6.871 -4.024 1.00 93.50 91 HIS A O 1
ATOM 735 N N . VAL A 1 92 ? 7.068 -6.724 -1.822 1.00 96.38 92 VAL A N 1
ATOM 736 C CA . VAL A 1 92 ? 5.937 -5.867 -1.478 1.00 96.38 92 VAL A CA 1
ATOM 737 C C . VAL A 1 92 ? 6.469 -4.590 -0.842 1.00 96.38 92 VAL A C 1
ATOM 739 O O . VAL A 1 92 ? 6.998 -4.598 0.277 1.00 96.38 92 VAL A O 1
ATOM 742 N N . ALA A 1 93 ? 6.298 -3.481 -1.551 1.00 97.06 93 ALA A N 1
ATOM 743 C CA . ALA A 1 93 ? 6.582 -2.149 -1.053 1.00 97.06 93 ALA A CA 1
ATOM 744 C C . ALA A 1 93 ? 5.341 -1.588 -0.354 1.00 97.06 93 ALA A C 1
ATOM 746 O O . ALA A 1 93 ? 4.297 -1.383 -0.968 1.00 97.06 93 ALA A O 1
ATOM 747 N N . VAL A 1 94 ? 5.456 -1.323 0.943 1.00 97.19 94 VAL A N 1
ATOM 748 C CA . VAL A 1 94 ? 4.436 -0.637 1.737 1.00 97.19 94 VAL A CA 1
ATOM 749 C C . VAL A 1 94 ? 4.818 0.840 1.796 1.00 97.19 94 VAL A C 1
ATOM 751 O O . VAL A 1 94 ? 5.751 1.228 2.500 1.00 97.19 94 VAL A O 1
ATOM 754 N N . ILE A 1 95 ? 4.121 1.666 1.028 1.00 96.06 95 ILE A N 1
ATOM 755 C CA . ILE A 1 95 ? 4.467 3.069 0.813 1.00 96.06 95 ILE A CA 1
ATOM 756 C C . ILE A 1 95 ? 3.770 3.948 1.856 1.00 96.06 95 ILE A C 1
ATOM 758 O O . ILE A 1 95 ? 2.547 3.889 2.040 1.00 96.06 95 ILE A O 1
ATOM 762 N N . THR A 1 96 ? 4.566 4.765 2.547 1.00 94.12 96 THR A N 1
ATOM 763 C CA . THR A 1 96 ? 4.146 5.588 3.691 1.00 94.12 96 THR A CA 1
ATOM 764 C C . THR A 1 96 ? 4.321 7.091 3.453 1.00 94.12 96 THR A C 1
ATOM 766 O O . THR A 1 96 ? 5.100 7.506 2.600 1.00 94.12 96 THR A O 1
ATOM 769 N N . ASN A 1 97 ? 3.666 7.914 4.280 1.00 84.88 97 ASN A N 1
ATOM 770 C CA . ASN A 1 97 ? 3.947 9.350 4.402 1.00 84.88 97 ASN A CA 1
ATOM 771 C C . ASN A 1 97 ? 5.443 9.610 4.733 1.00 84.88 97 ASN A C 1
ATOM 773 O O . ASN A 1 97 ? 5.965 8.955 5.647 1.00 84.88 97 ASN A O 1
ATOM 777 N N . PRO A 1 98 ? 6.093 10.602 4.084 1.00 85.94 98 PRO A N 1
ATOM 778 C CA . PRO A 1 98 ? 7.391 11.174 4.469 1.00 85.94 98 PRO A CA 1
ATOM 779 C C . PRO A 1 98 ? 7.610 11.447 5.966 1.00 85.94 98 PRO A C 1
ATOM 781 O O . PRO A 1 98 ? 8.741 11.338 6.442 1.00 85.94 98 PRO A O 1
ATOM 784 N N . ASP A 1 99 ? 6.554 11.764 6.721 1.00 88.38 99 ASP A N 1
ATOM 785 C CA . ASP A 1 99 ? 6.630 12.041 8.163 1.00 88.38 99 ASP A CA 1
ATOM 786 C C . ASP A 1 99 ? 7.082 10.824 8.995 1.00 88.38 99 ASP A C 1
ATOM 788 O O . ASP A 1 99 ? 7.551 10.970 10.130 1.00 88.38 99 ASP A O 1
ATOM 792 N N . LEU A 1 100 ? 6.957 9.603 8.456 1.00 88.25 100 LEU A N 1
ATOM 793 C CA . LEU A 1 100 ? 7.398 8.391 9.136 1.00 88.25 100 LEU A CA 1
ATOM 794 C C . LEU A 1 100 ? 8.919 8.245 9.013 1.00 88.25 100 LEU A C 1
ATOM 796 O O . LEU A 1 100 ? 9.424 7.816 7.979 1.00 88.25 100 LEU A O 1
ATOM 800 N N . GLY A 1 101 ? 9.658 8.579 10.073 1.00 92.00 101 GLY A N 1
ATOM 801 C CA . GLY A 1 101 ? 11.125 8.531 10.082 1.00 92.00 101 GLY A CA 1
ATOM 802 C C . GLY A 1 101 ? 11.718 7.147 9.772 1.00 92.00 101 GLY A C 1
ATOM 803 O O . GLY A 1 101 ? 11.113 6.113 10.058 1.00 92.00 101 GLY A O 1
ATOM 804 N N . GLU A 1 102 ? 12.940 7.123 9.234 1.00 93.88 102 GLU A N 1
ATOM 805 C CA . GLU A 1 102 ? 13.607 5.911 8.724 1.00 93.88 102 GLU A CA 1
ATOM 806 C C . GLU A 1 102 ? 13.655 4.759 9.742 1.00 93.88 102 GLU A C 1
ATOM 808 O O . GLU A 1 102 ? 13.286 3.630 9.425 1.00 93.88 102 GLU A O 1
ATOM 813 N N . SER A 1 103 ? 14.038 5.035 10.993 1.00 94.31 103 SER A N 1
ATOM 814 C CA . SER A 1 103 ? 14.084 4.019 12.054 1.00 94.31 103 SER A CA 1
ATOM 815 C C . SER A 1 103 ? 12.722 3.369 12.313 1.00 94.31 103 SER A C 1
ATOM 817 O O . SER A 1 103 ? 12.655 2.171 12.602 1.00 94.31 103 SER A O 1
ATOM 819 N N . GLU A 1 104 ? 11.635 4.141 12.206 1.00 93.31 104 GLU A N 1
ATOM 820 C CA . GLU A 1 104 ? 10.282 3.611 12.362 1.00 93.31 104 GLU A CA 1
ATOM 821 C C . GLU A 1 104 ? 9.858 2.828 11.120 1.00 93.31 104 GLU A C 1
ATOM 823 O O . GLU A 1 104 ? 9.312 1.739 11.279 1.00 93.31 104 GLU A O 1
ATOM 828 N N . ARG A 1 105 ? 10.199 3.284 9.905 1.00 94.88 105 ARG A N 1
ATOM 829 C CA . ARG A 1 105 ? 9.993 2.491 8.678 1.00 94.88 105 ARG A CA 1
ATOM 830 C C . ARG A 1 105 ? 10.682 1.134 8.782 1.00 94.88 105 ARG A C 1
ATOM 832 O O . ARG A 1 105 ? 10.026 0.109 8.653 1.00 94.88 105 ARG A O 1
ATOM 839 N N . GLN A 1 106 ? 11.960 1.093 9.161 1.00 95.50 106 GLN A N 1
ATOM 840 C CA . GLN A 1 106 ? 12.697 -0.162 9.367 1.00 95.50 106 GLN A CA 1
ATOM 841 C C . GLN A 1 106 ? 12.061 -1.053 10.444 1.00 95.50 106 GLN A C 1
ATOM 843 O O . GLN A 1 106 ? 12.045 -2.283 10.329 1.00 95.50 106 GLN A O 1
ATOM 848 N N . ARG A 1 107 ? 11.548 -0.452 11.525 1.00 94.94 107 ARG A N 1
ATOM 849 C CA . ARG A 1 107 ? 10.818 -1.179 12.566 1.00 94.94 107 ARG A CA 1
ATOM 850 C C . ARG A 1 107 ? 9.529 -1.775 12.010 1.00 94.94 107 ARG A C 1
ATOM 852 O O . ARG A 1 107 ? 9.292 -2.959 12.249 1.00 94.94 107 ARG A O 1
ATOM 859 N N . GLN A 1 108 ? 8.741 -1.002 11.272 1.00 95.12 108 GLN A N 1
ATOM 860 C CA . GLN A 1 108 ? 7.508 -1.465 10.650 1.00 95.12 108 GLN A CA 1
ATOM 861 C C . GLN A 1 108 ? 7.769 -2.528 9.581 1.00 95.12 108 GLN A C 1
ATOM 863 O O . GLN A 1 108 ? 7.073 -3.536 9.604 1.00 95.12 108 GLN A O 1
ATOM 868 N N . SER A 1 109 ? 8.815 -2.414 8.754 1.00 96.69 109 SER A N 1
ATOM 869 C CA . SER A 1 109 ? 9.213 -3.461 7.795 1.00 96.69 109 SER A CA 1
ATOM 870 C C . SER A 1 109 ? 9.368 -4.821 8.474 1.00 96.69 109 SER A C 1
ATOM 872 O O . SER A 1 109 ? 8.872 -5.825 7.978 1.00 96.69 109 SER A O 1
ATOM 874 N N . ARG A 1 110 ? 9.965 -4.871 9.675 1.00 97.12 110 ARG A N 1
ATOM 875 C CA . ARG A 1 110 ? 10.072 -6.124 10.446 1.00 97.12 110 ARG A CA 1
ATOM 876 C C . ARG A 1 110 ? 8.719 -6.657 10.922 1.00 97.12 110 ARG A C 1
ATOM 878 O O . ARG A 1 110 ? 8.565 -7.868 11.042 1.00 97.12 110 ARG A O 1
ATOM 885 N N . PHE A 1 111 ? 7.760 -5.789 11.242 1.00 96.06 111 PHE A N 1
ATOM 886 C CA . PHE A 1 111 ? 6.405 -6.217 11.608 1.00 96.06 111 PHE A CA 1
ATOM 887 C C . PHE A 1 111 ? 5.634 -6.728 10.395 1.00 96.06 111 PHE A C 1
ATOM 889 O O . PHE A 1 111 ? 5.083 -7.823 10.457 1.00 96.06 111 PHE A O 1
ATOM 896 N N . TRP A 1 112 ? 5.669 -5.990 9.290 1.00 96.62 112 TRP A N 1
ATOM 897 C CA . TRP A 1 112 ? 5.062 -6.385 8.024 1.00 96.62 112 TRP A CA 1
ATOM 898 C C . TRP A 1 112 ? 5.634 -7.702 7.494 1.00 96.62 112 TRP A C 1
ATOM 900 O O . TRP A 1 112 ? 4.868 -8.590 7.128 1.00 96.62 112 TRP A O 1
ATOM 910 N N . GLN A 1 113 ? 6.956 -7.889 7.558 1.00 97.75 113 GLN A N 1
ATOM 911 C CA . GLN A 1 113 ? 7.588 -9.152 7.176 1.00 97.75 113 GLN A CA 1
ATOM 912 C C . GLN A 1 113 ? 7.090 -10.322 8.031 1.00 97.75 113 GLN A C 1
ATOM 914 O O . GLN A 1 113 ? 6.747 -11.366 7.491 1.00 97.75 113 GLN A O 1
ATOM 919 N N . ARG A 1 114 ? 6.983 -10.153 9.358 1.00 97.06 114 ARG A N 1
ATOM 920 C CA . ARG A 1 114 ? 6.457 -11.211 10.242 1.00 97.06 114 ARG A CA 1
ATOM 921 C C . ARG A 1 114 ? 5.011 -11.576 9.924 1.00 97.06 114 ARG A C 1
ATOM 923 O O . ARG A 1 114 ? 4.647 -12.737 10.066 1.00 97.06 114 ARG A O 1
ATOM 930 N N . ILE A 1 115 ? 4.194 -10.595 9.543 1.00 96.44 115 ILE A N 1
ATOM 931 C CA . ILE A 1 115 ? 2.811 -10.842 9.128 1.00 96.44 115 ILE A CA 1
ATOM 932 C C . ILE A 1 115 ? 2.808 -11.632 7.823 1.00 96.44 115 ILE A C 1
ATOM 934 O O . ILE A 1 115 ? 2.170 -12.679 7.773 1.00 96.44 115 ILE A O 1
ATOM 938 N N . SER A 1 116 ? 3.571 -11.187 6.820 1.00 96.56 116 SER A N 1
ATOM 939 C CA . SER A 1 116 ? 3.744 -11.909 5.554 1.00 96.56 116 SER A CA 1
ATOM 940 C C . SER A 1 116 ? 4.173 -13.355 5.795 1.00 96.56 116 SER A C 1
ATOM 942 O O . SER A 1 116 ? 3.508 -14.277 5.339 1.00 96.56 116 SER A O 1
ATOM 944 N N . ASP A 1 117 ? 5.190 -13.577 6.629 1.00 96.12 117 ASP A N 1
ATOM 945 C CA . ASP A 1 117 ? 5.692 -14.913 6.950 1.00 96.12 117 ASP A CA 1
ATOM 946 C C . ASP A 1 117 ? 4.663 -15.830 7.624 1.00 96.12 117 ASP A C 1
ATOM 948 O O . ASP A 1 117 ? 4.836 -17.053 7.576 1.00 96.12 117 ASP A O 1
ATOM 952 N N . ALA A 1 118 ? 3.660 -15.247 8.287 1.00 95.75 118 ALA A N 1
ATOM 953 C CA . ALA A 1 118 ? 2.608 -15.957 9.003 1.00 95.75 118 ALA A CA 1
ATOM 954 C C . ALA A 1 118 ? 1.384 -16.259 8.128 1.00 95.75 118 ALA A C 1
ATOM 956 O O . ALA A 1 118 ? 0.736 -17.280 8.352 1.00 95.75 118 ALA A O 1
ATOM 957 N N . VAL A 1 119 ? 1.054 -15.388 7.167 1.00 96.00 119 VAL A N 1
ATOM 958 C CA . VAL A 1 119 ? -0.152 -15.526 6.327 1.00 96.00 119 VAL A CA 1
ATOM 959 C C . VAL A 1 119 ? 0.141 -16.043 4.921 1.00 96.00 119 VAL A C 1
ATOM 961 O O . VAL A 1 119 ? -0.732 -16.648 4.306 1.00 96.00 119 VAL A O 1
ATOM 964 N N . ILE A 1 120 ? 1.368 -15.864 4.426 1.00 94.88 120 ILE A N 1
ATOM 965 C CA . ILE A 1 120 ? 1.819 -16.341 3.117 1.00 94.88 120 ILE A CA 1
ATOM 966 C C . ILE A 1 120 ? 2.660 -17.602 3.312 1.00 94.88 120 ILE A C 1
ATOM 968 O O . ILE A 1 120 ? 3.749 -17.569 3.889 1.00 94.88 120 ILE A O 1
ATOM 972 N N . VAL A 1 121 ? 2.133 -18.738 2.853 1.00 89.00 121 VAL A N 1
ATOM 973 C CA . VAL A 1 121 ? 2.759 -20.056 3.048 1.00 89.00 121 VAL A CA 1
ATOM 974 C C . VAL A 1 121 ? 3.791 -20.351 1.959 1.00 89.00 121 VAL A C 1
ATOM 976 O O . VAL A 1 121 ? 4.911 -20.755 2.271 1.00 89.00 121 VAL A O 1
ATOM 979 N N . GLU A 1 122 ? 3.425 -20.117 0.701 1.00 88.81 122 GLU A N 1
ATOM 980 C CA . GLU A 1 122 ? 4.245 -20.387 -0.482 1.00 88.81 122 GLU A CA 1
ATOM 981 C C . GLU A 1 122 ? 4.610 -19.078 -1.186 1.00 88.81 122 GLU A C 1
ATOM 983 O O . GLU A 1 122 ? 3.849 -18.109 -1.135 1.00 88.81 122 GLU A O 1
ATOM 988 N N . ASP A 1 123 ? 5.790 -19.053 -1.813 1.00 88.06 123 ASP A N 1
ATOM 989 C CA . ASP A 1 123 ? 6.308 -17.902 -2.563 1.00 88.06 123 ASP A CA 1
ATOM 990 C C . ASP A 1 123 ? 6.242 -16.592 -1.767 1.00 88.06 123 ASP A C 1
ATOM 992 O O . ASP A 1 123 ? 5.639 -15.601 -2.179 1.00 88.06 123 ASP A O 1
ATOM 996 N N . LYS A 1 124 ? 6.843 -16.630 -0.572 1.00 91.25 124 LYS A N 1
ATOM 997 C CA . LYS A 1 124 ? 6.813 -15.546 0.413 1.00 91.25 124 LYS A CA 1
ATOM 998 C C . LYS A 1 124 ? 7.333 -14.229 -0.146 1.00 91.25 124 LYS A C 1
ATOM 1000 O O . LYS A 1 124 ? 8.400 -14.180 -0.757 1.00 91.25 124 LYS A O 1
ATOM 1005 N N . PHE A 1 125 ? 6.635 -13.155 0.205 1.00 95.00 125 PHE A N 1
ATOM 1006 C CA . PHE A 1 125 ? 7.079 -11.805 -0.097 1.00 95.00 125 PHE A CA 1
ATOM 1007 C C . PHE A 1 125 ? 8.219 -11.356 0.814 1.00 95.00 125 PHE A C 1
ATOM 1009 O O . PHE A 1 125 ? 8.190 -11.582 2.030 1.00 95.00 125 PHE A O 1
ATOM 1016 N N . VAL A 1 126 ? 9.159 -10.613 0.236 1.00 96.50 126 VAL A N 1
ATOM 1017 C CA . VAL A 1 126 ? 9.995 -9.673 0.988 1.00 96.50 126 VAL A CA 1
ATOM 1018 C C . VAL A 1 126 ? 9.221 -8.368 1.122 1.00 96.50 126 VAL A C 1
ATOM 1020 O O . VAL A 1 126 ? 8.887 -7.750 0.117 1.00 96.50 126 VAL A O 1
ATOM 1023 N N . VAL A 1 127 ? 8.937 -7.936 2.349 1.00 97.50 127 VAL A N 1
ATOM 1024 C CA . VAL A 1 127 ? 8.112 -6.752 2.613 1.00 97.50 127 VAL A CA 1
ATOM 1025 C C . VAL A 1 127 ? 8.950 -5.625 3.193 1.00 97.50 127 VAL A C 1
ATOM 1027 O O . VAL A 1 127 ? 9.648 -5.801 4.194 1.00 97.50 127 VAL A O 1
ATOM 1030 N N . THR A 1 128 ? 8.861 -4.444 2.584 1.00 97.12 128 THR A N 1
ATOM 1031 C CA . THR A 1 128 ? 9.602 -3.255 3.023 1.00 97.12 128 THR A CA 1
ATOM 1032 C C . THR A 1 128 ? 8.684 -2.046 3.097 1.00 97.12 128 THR A C 1
ATOM 1034 O O . THR A 1 128 ? 7.981 -1.736 2.142 1.00 97.12 128 THR A O 1
ATOM 1037 N N . VAL A 1 129 ? 8.711 -1.342 4.228 1.00 96.88 129 VAL A N 1
ATOM 1038 C CA . VAL A 1 129 ? 8.085 -0.029 4.383 1.00 96.88 129 VAL A CA 1
ATOM 1039 C C . VAL A 1 129 ? 9.053 1.040 3.894 1.00 96.88 129 VAL A C 1
ATOM 1041 O O . VAL A 1 129 ? 10.176 1.124 4.395 1.00 96.88 129 VAL A O 1
ATOM 1044 N N . MET A 1 130 ? 8.621 1.847 2.931 1.00 96.50 130 MET A N 1
ATOM 1045 C CA . MET A 1 130 ? 9.472 2.816 2.238 1.00 96.50 130 MET A CA 1
ATOM 1046 C C . MET A 1 130 ? 8.690 4.049 1.786 1.00 96.50 130 MET A C 1
ATOM 1048 O O . MET A 1 130 ? 7.461 4.076 1.827 1.00 96.50 130 MET A O 1
ATOM 1052 N N . LEU A 1 131 ? 9.409 5.087 1.385 1.00 95.88 131 LEU A N 1
ATOM 1053 C CA . LEU A 1 131 ? 8.839 6.262 0.736 1.00 95.88 131 LEU A CA 1
ATOM 1054 C C . LEU A 1 131 ? 8.571 5.989 -0.745 1.00 95.88 131 LEU A C 1
ATOM 1056 O O . LEU A 1 131 ? 9.164 5.091 -1.346 1.00 95.88 131 LEU A O 1
ATOM 1060 N N . GLU A 1 132 ? 7.705 6.798 -1.348 1.00 94.75 132 GLU A N 1
ATOM 1061 C CA . GLU A 1 132 ? 7.419 6.711 -2.781 1.00 94.75 132 GLU A CA 1
ATOM 1062 C C . GLU A 1 132 ? 8.692 6.916 -3.613 1.00 94.75 132 GLU A C 1
ATOM 1064 O O . GLU A 1 132 ? 8.953 6.179 -4.564 1.00 94.75 132 GLU A O 1
ATOM 1069 N N . GLU A 1 133 ? 9.543 7.867 -3.226 1.00 94.56 133 GLU A N 1
ATOM 1070 C CA . GLU A 1 133 ? 10.789 8.144 -3.936 1.00 94.56 133 GLU A CA 1
ATOM 1071 C C . GLU A 1 133 ? 11.772 6.974 -3.840 1.00 94.56 133 GLU A C 1
ATOM 1073 O O . GLU A 1 133 ? 12.486 6.693 -4.803 1.00 94.56 133 GLU A O 1
ATOM 1078 N N . GLU A 1 134 ? 11.797 6.279 -2.698 1.00 95.25 134 GLU A N 1
ATOM 1079 C CA . GLU A 1 134 ? 12.605 5.072 -2.497 1.00 95.25 134 GLU A CA 1
ATOM 1080 C C . GLU A 1 134 ? 12.119 3.959 -3.441 1.00 95.25 134 GLU A C 1
ATOM 1082 O O . GLU A 1 134 ? 12.924 3.406 -4.192 1.00 95.25 134 GLU A O 1
ATOM 1087 N N . TYR A 1 135 ? 10.802 3.730 -3.511 1.00 94.25 135 TYR A N 1
ATOM 1088 C CA . TYR A 1 135 ? 10.196 2.770 -4.438 1.00 94.25 135 TYR A CA 1
ATOM 1089 C C . TYR A 1 135 ? 10.519 3.096 -5.905 1.00 94.25 135 TYR A C 1
ATOM 1091 O O . TYR A 1 135 ? 10.995 2.243 -6.657 1.00 94.25 135 TYR A O 1
ATOM 1099 N N . ILE A 1 136 ? 10.350 4.355 -6.324 1.00 93.56 136 ILE A N 1
ATOM 1100 C CA . ILE A 1 136 ? 10.655 4.794 -7.695 1.00 93.56 136 ILE A CA 1
ATOM 1101 C C . ILE A 1 136 ? 12.136 4.571 -8.040 1.00 93.56 136 ILE A C 1
ATOM 1103 O O . ILE A 1 136 ? 12.467 4.264 -9.190 1.00 93.56 136 ILE A O 1
ATOM 1107 N N . LEU A 1 137 ? 13.053 4.722 -7.081 1.00 94.19 137 LEU A N 1
ATOM 1108 C CA . LEU A 1 137 ? 14.480 4.483 -7.307 1.00 94.19 137 LEU A CA 1
ATOM 1109 C C . LEU A 1 137 ? 14.814 2.996 -7.492 1.00 94.19 137 LEU A C 1
ATOM 1111 O O . LEU A 1 137 ? 15.734 2.691 -8.261 1.00 94.19 137 LEU A O 1
ATOM 1115 N N . GLU A 1 138 ? 14.072 2.090 -6.856 1.00 91.38 138 GLU A N 1
ATOM 1116 C CA . GLU A 1 138 ? 14.224 0.638 -7.023 1.00 91.38 138 GLU A CA 1
ATOM 1117 C C . GLU A 1 138 ? 13.743 0.150 -8.399 1.00 91.38 138 GLU A C 1
ATOM 1119 O O . GLU A 1 138 ? 14.286 -0.811 -8.951 1.00 91.38 138 GLU A O 1
ATOM 1124 N N . LEU A 1 139 ? 12.795 0.860 -9.018 1.00 89.56 139 LEU A N 1
ATOM 1125 C CA . LEU A 1 139 ? 12.320 0.549 -10.363 1.00 89.56 139 LEU A CA 1
ATOM 1126 C C . LEU A 1 139 ? 13.404 0.732 -11.437 1.00 89.56 139 LEU A C 1
ATOM 1128 O O . LEU A 1 139 ? 14.307 1.580 -11.356 1.00 89.56 139 LEU A O 1
ATOM 1132 N N . SER A 1 140 ? 13.253 -0.025 -12.531 1.00 89.62 140 SER A N 1
ATOM 1133 C CA . SER A 1 140 ? 14.123 0.108 -13.704 1.00 89.62 140 SER A CA 1
ATOM 1134 C C . SER A 1 140 ? 14.096 1.549 -14.252 1.00 89.62 140 SER A C 1
ATOM 1136 O O . SER A 1 140 ? 13.018 2.147 -14.317 1.00 89.62 140 SER A O 1
ATOM 1138 N N . PRO A 1 141 ? 15.231 2.123 -14.709 1.00 91.75 141 PRO A N 1
ATOM 1139 C CA . PRO A 1 141 ? 15.305 3.533 -15.115 1.00 91.75 141 PRO A CA 1
ATOM 1140 C C . PRO A 1 141 ? 14.252 3.969 -16.141 1.00 91.75 141 PRO A C 1
ATOM 1142 O O . PRO A 1 141 ? 13.791 5.106 -16.100 1.00 91.75 141 PRO A O 1
ATOM 1145 N N . ARG A 1 142 ? 13.844 3.058 -17.034 1.00 90.25 142 ARG A N 1
ATOM 1146 C CA . ARG A 1 142 ? 12.821 3.306 -18.060 1.00 90.25 142 ARG A CA 1
ATOM 1147 C C . ARG A 1 142 ? 11.402 3.486 -17.501 1.00 90.25 142 ARG A C 1
ATOM 1149 O O . ARG A 1 142 ? 10.583 4.079 -18.185 1.00 90.25 142 ARG A O 1
ATOM 1156 N N . LEU A 1 143 ? 11.114 2.963 -16.304 1.00 89.00 143 LEU A N 1
ATOM 1157 C CA . LEU A 1 143 ? 9.784 2.993 -15.681 1.00 89.00 143 LEU A CA 1
ATOM 1158 C C . LEU A 1 143 ? 9.608 4.160 -14.704 1.00 89.00 143 LEU A C 1
ATOM 1160 O O . LEU A 1 143 ? 8.480 4.547 -14.421 1.00 89.00 143 LEU A O 1
ATOM 1164 N N . ARG A 1 144 ? 10.703 4.745 -14.203 1.00 92.50 144 ARG A N 1
ATOM 1165 C CA . ARG A 1 144 ? 10.666 5.730 -13.107 1.00 92.50 144 ARG A CA 1
ATOM 1166 C C . ARG A 1 144 ? 9.805 6.951 -13.412 1.00 92.50 144 ARG A C 1
ATOM 1168 O O . ARG A 1 144 ? 9.014 7.366 -12.575 1.00 92.50 144 ARG A O 1
ATOM 1175 N N . SER A 1 145 ? 9.953 7.531 -14.604 1.00 91.25 145 SER A N 1
ATOM 1176 C CA . SER A 1 145 ? 9.163 8.702 -15.004 1.00 91.25 145 SER A CA 1
ATOM 1177 C C . SER A 1 145 ? 7.685 8.361 -15.151 1.00 91.25 145 SER A C 1
ATOM 1179 O O . SER A 1 145 ? 6.838 9.142 -14.732 1.00 91.25 145 SER A O 1
ATOM 1181 N N . THR A 1 146 ? 7.374 7.192 -15.710 1.00 89.81 146 THR A N 1
ATOM 1182 C CA . THR A 1 146 ? 5.994 6.752 -15.911 1.00 89.81 146 THR A CA 1
ATOM 1183 C C . THR A 1 146 ? 5.313 6.447 -14.579 1.00 89.81 146 THR A C 1
ATOM 1185 O O . THR A 1 146 ? 4.203 6.919 -14.367 1.00 89.81 146 THR A O 1
ATOM 1188 N N . PHE A 1 147 ? 5.992 5.759 -13.655 1.00 91.88 147 PHE A N 1
ATOM 1189 C CA . PHE A 1 147 ? 5.477 5.522 -12.302 1.00 91.88 147 PHE A CA 1
ATOM 1190 C C . PHE A 1 147 ? 5.308 6.816 -11.511 1.00 91.88 147 PHE A C 1
ATOM 1192 O O . PHE A 1 147 ? 4.307 6.966 -10.826 1.00 91.88 147 PHE A O 1
ATOM 1199 N N . LYS A 1 148 ? 6.214 7.789 -11.659 1.00 93.06 148 LYS A N 1
ATOM 1200 C CA . LYS A 1 148 ? 6.028 9.105 -11.039 1.00 93.06 148 LYS A CA 1
ATOM 1201 C C . LYS A 1 148 ? 4.735 9.778 -11.514 1.00 93.06 148 LYS A C 1
ATOM 1203 O O . LYS A 1 148 ? 3.928 10.203 -10.700 1.00 93.06 148 LYS A O 1
ATOM 1208 N N . THR A 1 149 ? 4.504 9.828 -12.828 1.00 91.44 149 THR A N 1
ATOM 1209 C CA . THR A 1 149 ? 3.244 10.358 -13.382 1.00 91.44 149 THR A CA 1
ATOM 1210 C C . THR A 1 149 ? 2.030 9.546 -12.929 1.00 91.44 149 THR A C 1
ATOM 1212 O O . THR A 1 149 ? 0.937 10.086 -12.788 1.00 91.44 149 THR A O 1
ATOM 1215 N N . TYR A 1 150 ? 2.211 8.249 -12.703 1.00 90.75 150 TYR A N 1
ATOM 1216 C CA . TYR A 1 150 ? 1.155 7.362 -12.247 1.00 90.75 150 TYR A CA 1
ATOM 1217 C C . TYR A 1 150 ? 0.753 7.622 -10.790 1.00 90.75 150 TYR A C 1
ATOM 1219 O O . TYR A 1 150 ? -0.434 7.786 -10.522 1.00 90.75 150 TYR A O 1
ATOM 1227 N N . PHE A 1 151 ? 1.718 7.769 -9.877 1.00 92.94 151 PHE A N 1
ATOM 1228 C CA . PHE A 1 151 ? 1.457 8.215 -8.504 1.00 92.94 151 PHE A CA 1
ATOM 1229 C C . PHE A 1 151 ? 0.813 9.605 -8.482 1.00 92.94 151 PHE A C 1
ATOM 1231 O O . PHE A 1 151 ? -0.239 9.774 -7.872 1.00 92.94 151 PHE A O 1
ATOM 1238 N N . GLU A 1 152 ? 1.337 10.560 -9.263 1.00 92.62 152 GLU A N 1
ATOM 1239 C CA . GLU A 1 152 ? 0.726 11.889 -9.413 1.00 92.62 152 GLU A CA 1
ATOM 1240 C C . GLU A 1 152 ? -0.736 11.797 -9.890 1.00 92.62 152 GLU A C 1
ATOM 1242 O O . GLU A 1 152 ? -1.592 12.564 -9.449 1.00 92.62 152 GLU A O 1
ATOM 1247 N N . HIS A 1 153 ? -1.061 10.868 -10.792 1.00 92.00 153 HIS A N 1
ATOM 1248 C CA . HIS A 1 153 ? -2.438 10.650 -11.231 1.00 92.00 153 HIS A CA 1
ATOM 1249 C C . HIS A 1 153 ? -3.322 10.091 -10.108 1.00 92.00 153 HIS A C 1
ATOM 1251 O O . HIS A 1 153 ? -4.439 10.581 -9.928 1.00 92.00 153 HIS A O 1
ATOM 1257 N N . ILE A 1 154 ? -2.836 9.103 -9.349 1.00 93.06 154 ILE A N 1
ATOM 1258 C CA . ILE A 1 154 ? -3.561 8.530 -8.206 1.00 93.06 154 ILE A CA 1
ATOM 1259 C C . ILE A 1 154 ? -3.843 9.618 -7.164 1.00 93.06 154 ILE A C 1
ATOM 1261 O O . ILE A 1 154 ? -4.997 9.775 -6.770 1.00 93.06 154 ILE A O 1
ATOM 1265 N N . ASP A 1 155 ? -2.844 10.421 -6.799 1.00 92.19 155 ASP A N 1
ATOM 1266 C CA . ASP A 1 155 ? -2.979 11.509 -5.823 1.00 92.19 155 ASP A CA 1
ATOM 1267 C C . ASP A 1 155 ? -3.952 12.604 -6.281 1.00 92.19 155 ASP A C 1
ATOM 1269 O O . ASP A 1 155 ? -4.731 13.140 -5.490 1.00 92.19 155 ASP A O 1
ATOM 1273 N N . ASN A 1 156 ? -3.951 12.934 -7.576 1.00 93.00 156 ASN A N 1
ATOM 1274 C CA . ASN A 1 156 ? -4.887 13.911 -8.137 1.00 93.00 156 ASN A CA 1
ATOM 1275 C C . ASN A 1 156 ? -6.328 13.381 -8.200 1.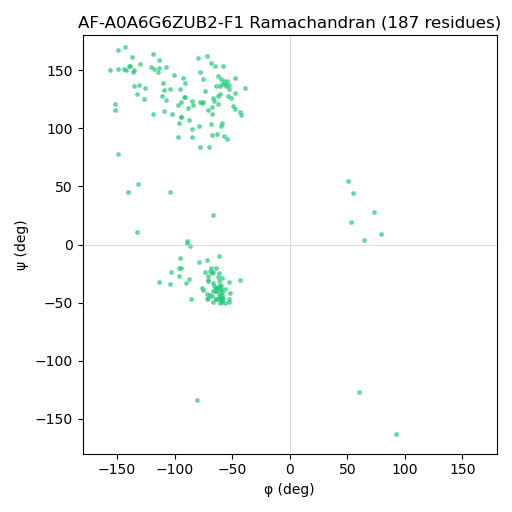00 93.00 156 ASN A C 1
ATOM 1277 O O . ASN A 1 156 ? -7.279 14.165 -8.127 1.00 93.00 156 ASN A O 1
ATOM 1281 N N . ALA A 1 157 ? -6.503 12.070 -8.376 1.00 93.38 157 ALA A N 1
ATOM 1282 C CA . ALA A 1 157 ? -7.811 11.434 -8.491 1.00 93.38 157 ALA A CA 1
ATOM 1283 C C . ALA A 1 157 ? -8.411 11.047 -7.128 1.00 93.38 157 ALA A C 1
ATOM 1285 O O . ALA A 1 157 ? -9.637 11.038 -6.981 1.00 93.38 157 ALA A O 1
ATOM 1286 N N . TRP A 1 158 ? -7.571 10.745 -6.134 1.00 93.81 158 TRP A N 1
ATOM 1287 C CA . TRP A 1 158 ? -7.979 10.140 -4.871 1.00 93.81 158 TRP A CA 1
ATOM 1288 C C . TRP A 1 158 ? -7.336 10.810 -3.663 1.00 93.81 158 TRP A C 1
ATOM 1290 O O . TRP A 1 158 ? -6.135 11.021 -3.591 1.00 93.81 158 TRP A O 1
ATOM 1300 N N . THR A 1 159 ? -8.139 11.035 -2.626 1.00 91.81 159 THR A N 1
ATOM 1301 C CA . THR A 1 159 ? -7.620 11.377 -1.297 1.00 91.81 159 THR A CA 1
ATOM 1302 C C . THR A 1 159 ? -7.279 10.087 -0.552 1.00 91.81 159 THR A C 1
ATOM 1304 O O . THR A 1 159 ? -8.162 9.476 0.062 1.00 91.81 159 THR A O 1
ATOM 1307 N N . LEU A 1 160 ? -6.027 9.631 -0.653 1.00 92.31 160 LEU A N 1
ATOM 1308 C CA . LEU A 1 160 ? -5.509 8.495 0.120 1.00 92.31 160 LEU A CA 1
ATOM 1309 C C . LEU A 1 160 ? -5.331 8.872 1.600 1.00 92.31 160 LEU A C 1
ATOM 1311 O O . LEU A 1 160 ? -5.317 10.048 1.958 1.00 92.31 160 LEU A O 1
ATOM 1315 N N . GLY A 1 161 ? -5.231 7.872 2.474 1.00 91.31 161 GLY A N 1
ATOM 1316 C CA . GLY A 1 161 ? -5.102 8.089 3.913 1.00 91.31 161 GLY A CA 1
ATOM 1317 C C . GLY A 1 161 ? -6.431 8.103 4.675 1.00 91.31 161 GLY A C 1
ATOM 1318 O O . GLY A 1 161 ? -7.463 7.638 4.167 1.00 91.31 161 GLY A O 1
ATOM 1319 N N . PRO A 1 162 ? -6.423 8.639 5.908 1.00 90.75 162 PRO A N 1
ATOM 1320 C CA . PRO A 1 162 ? -7.626 8.848 6.703 1.00 90.75 162 PRO A CA 1
ATOM 1321 C C . PRO A 1 162 ? -8.592 9.833 6.035 1.00 90.75 162 PRO A C 1
ATOM 1323 O O . PRO A 1 162 ? -8.233 10.949 5.666 1.00 90.75 162 PRO A O 1
ATOM 1326 N N . ASN A 1 163 ? -9.847 9.422 5.896 1.00 90.12 163 ASN A N 1
ATOM 1327 C CA . ASN A 1 163 ? -10.929 10.199 5.310 1.00 90.12 163 ASN A CA 1
ATOM 1328 C C . ASN A 1 163 ? -12.149 10.167 6.227 1.00 90.12 163 ASN A C 1
ATOM 1330 O O . ASN A 1 163 ? -12.541 9.102 6.700 1.00 90.12 163 ASN A O 1
ATOM 1334 N N . ALA A 1 164 ? -12.819 11.302 6.420 1.00 88.38 164 ALA A N 1
ATOM 1335 C CA . ALA A 1 164 ? -14.058 1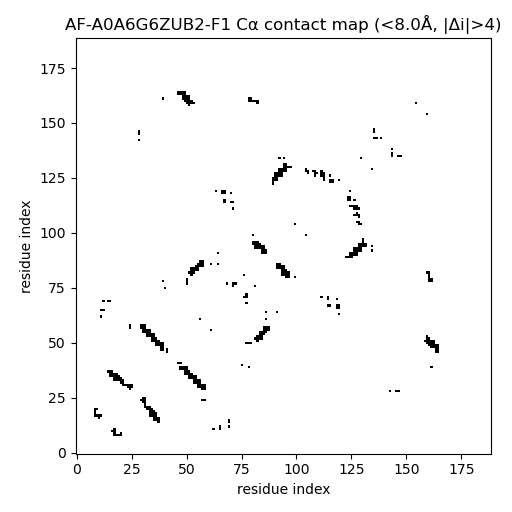1.331 7.191 1.00 88.38 164 ALA A CA 1
ATOM 1336 C C . ALA A 1 164 ? -15.128 10.430 6.548 1.00 88.38 164 ALA A C 1
ATOM 1338 O O . ALA A 1 164 ? -15.425 10.544 5.354 1.00 88.38 164 ALA A O 1
ATOM 1339 N N . TYR A 1 165 ? -15.743 9.551 7.342 1.00 86.00 165 TYR A N 1
ATOM 1340 C CA . TYR A 1 165 ? -16.865 8.751 6.871 1.00 86.00 165 TYR A CA 1
ATOM 1341 C C . TYR A 1 165 ? -18.062 9.653 6.563 1.00 86.00 165 TYR A C 1
ATOM 1343 O O . TYR A 1 165 ? -18.571 10.366 7.429 1.00 86.00 165 TYR A O 1
ATOM 1351 N N . GLN A 1 166 ? -18.551 9.577 5.326 1.00 81.88 166 GLN A N 1
ATOM 1352 C CA . GLN A 1 166 ? -19.794 10.225 4.933 1.00 81.88 166 GLN A CA 1
ATOM 1353 C C . GLN A 1 166 ? -20.945 9.221 5.057 1.00 81.88 166 GLN A C 1
ATOM 1355 O O . GLN A 1 166 ? -21.017 8.275 4.261 1.00 81.88 166 GLN A O 1
ATOM 1360 N N . PRO A 1 167 ? -21.853 9.387 6.038 1.00 75.25 167 PRO A N 1
ATOM 1361 C CA . PRO A 1 167 ? -23.019 8.531 6.134 1.00 75.25 167 PRO A CA 1
ATOM 1362 C C . PRO A 1 167 ? -23.839 8.654 4.856 1.00 75.25 167 PRO A C 1
ATOM 1364 O O . PRO A 1 167 ? -23.982 9.739 4.286 1.00 75.25 167 PRO A O 1
ATOM 1367 N N . ARG A 1 168 ? -24.404 7.528 4.406 1.00 74.06 168 ARG A N 1
ATOM 1368 C CA . ARG A 1 168 ? -25.373 7.575 3.311 1.00 74.06 168 ARG A CA 1
ATOM 1369 C C . ARG A 1 168 ? -26.455 8.591 3.682 1.00 74.06 168 ARG A C 1
ATOM 1371 O O . ARG A 1 168 ? -26.915 8.555 4.829 1.00 74.06 168 ARG A O 1
ATOM 1378 N N . PRO A 1 169 ? -26.886 9.447 2.735 1.00 71.94 169 PRO A N 1
ATOM 1379 C CA . PRO A 1 169 ? -28.060 10.276 2.945 1.00 71.94 169 PRO A CA 1
ATOM 1380 C C . PRO A 1 169 ? -29.157 9.374 3.485 1.00 71.94 169 PRO A C 1
ATOM 1382 O O . PRO A 1 169 ? -29.353 8.278 2.942 1.00 71.94 169 PRO A O 1
ATOM 1385 N N . ALA A 1 170 ? -29.800 9.786 4.581 1.00 66.38 170 ALA A N 1
ATOM 1386 C CA . ALA A 1 170 ? -30.896 9.026 5.152 1.00 66.38 170 ALA A CA 1
ATOM 1387 C C . ALA A 1 170 ? -31.825 8.663 3.996 1.00 66.38 170 ALA A C 1
ATOM 1389 O O . ALA A 1 170 ? -32.321 9.547 3.294 1.00 66.38 170 ALA A O 1
ATOM 1390 N N . ALA A 1 171 ? -31.974 7.362 3.729 1.00 61.84 171 ALA A N 1
ATOM 1391 C CA . ALA A 1 171 ? -32.957 6.924 2.761 1.00 61.84 171 ALA A CA 1
ATOM 1392 C C . ALA A 1 171 ? -34.254 7.605 3.186 1.00 61.84 171 ALA A C 1
ATOM 1394 O O . ALA A 1 171 ? -34.596 7.511 4.366 1.00 61.84 171 ALA A O 1
ATOM 1395 N N . ASN A 1 172 ? -34.916 8.329 2.277 1.00 53.62 172 ASN A N 1
ATOM 1396 C CA . ASN A 1 172 ? -36.267 8.820 2.508 1.00 53.62 172 ASN A CA 1
ATOM 1397 C C . ASN A 1 172 ? -37.099 7.590 2.866 1.00 53.62 172 ASN A C 1
ATOM 1399 O O . ASN A 1 172 ? -37.570 6.855 1.995 1.00 53.62 172 ASN A O 1
ATOM 1403 N N . ARG A 1 173 ? -37.173 7.306 4.166 1.00 49.50 173 ARG A N 1
ATOM 1404 C CA . ARG A 1 173 ? -37.907 6.207 4.751 1.00 49.50 173 ARG A CA 1
ATOM 1405 C C . ARG A 1 173 ? -39.327 6.625 4.473 1.00 49.50 173 ARG A C 1
ATOM 1407 O O . ARG A 1 173 ? -39.836 7.495 5.162 1.00 49.50 173 ARG A O 1
ATOM 1414 N N . ARG A 1 174 ? -39.888 6.134 3.363 1.00 47.91 174 ARG A N 1
ATOM 1415 C CA . ARG A 1 174 ? -41.262 6.422 2.958 1.00 47.91 174 ARG A CA 1
ATOM 1416 C C . ARG A 1 174 ? -42.112 6.335 4.220 1.00 47.91 174 ARG A C 1
ATOM 1418 O O . ARG A 1 174 ? -42.295 5.239 4.744 1.00 47.91 174 ARG A O 1
ATOM 1425 N N . GLU A 1 175 ? -42.630 7.465 4.685 1.00 48.00 175 GLU A N 1
ATOM 1426 C CA . GLU A 1 175 ? -43.589 7.564 5.791 1.00 48.00 175 GLU A CA 1
ATOM 1427 C C . GLU A 1 175 ? -44.954 6.941 5.422 1.00 48.00 175 GLU A C 1
ATOM 1429 O O . GLU A 1 175 ? -45.987 7.278 5.983 1.00 48.00 175 GLU A O 1
ATOM 1434 N N . ASN A 1 176 ? -44.993 5.986 4.489 1.00 46.94 176 ASN A N 1
ATOM 1435 C CA . ASN A 1 176 ? -46.214 5.394 3.952 1.00 46.94 176 ASN A CA 1
ATOM 1436 C C . ASN A 1 176 ? -46.475 3.994 4.514 1.00 46.94 176 ASN A C 1
ATOM 1438 O O . ASN A 1 176 ? -46.800 3.085 3.755 1.00 46.94 176 ASN A O 1
ATOM 1442 N N . LEU A 1 177 ? -46.334 3.800 5.827 1.00 49.69 177 LEU A N 1
ATOM 1443 C CA . LEU A 1 177 ? -46.751 2.548 6.480 1.00 49.69 177 LEU A CA 1
ATOM 1444 C C . LEU A 1 177 ? -47.579 2.733 7.763 1.00 49.69 177 LEU A C 1
ATOM 1446 O O . LEU A 1 177 ? -47.870 1.752 8.438 1.00 49.69 177 LEU A O 1
ATOM 1450 N N . LEU A 1 178 ? -48.050 3.947 8.072 1.00 46.97 178 LEU A N 1
ATOM 1451 C CA . LEU A 1 178 ? -48.986 4.182 9.183 1.00 46.97 178 LEU A CA 1
ATOM 1452 C C . LEU A 1 178 ? -50.189 5.044 8.765 1.00 46.97 178 LEU A C 1
ATOM 1454 O O . LEU A 1 178 ? -50.529 6.025 9.415 1.00 46.97 178 LEU A O 1
ATOM 1458 N N . SER A 1 179 ? -50.876 4.665 7.687 1.00 50.00 179 SER A N 1
ATOM 1459 C CA . SER A 1 179 ? -52.209 5.205 7.371 1.00 50.00 179 SER A CA 1
ATOM 1460 C C . SER A 1 179 ? -53.167 4.141 6.832 1.00 50.00 179 SER A C 1
ATOM 1462 O O . SER A 1 179 ? -53.927 4.357 5.897 1.00 50.00 179 SER A O 1
ATOM 1464 N N . SER A 1 180 ? -53.198 2.973 7.467 1.00 48.62 180 SER A N 1
ATOM 1465 C CA . SER A 1 180 ? -54.339 2.062 7.333 1.00 48.62 180 SER A CA 1
ATOM 1466 C C . SER A 1 180 ? -54.513 1.270 8.621 1.00 48.62 180 SER A C 1
ATOM 1468 O O . SER A 1 180 ? -54.098 0.119 8.737 1.00 48.62 180 SER A O 1
ATOM 1470 N N . GLY A 1 181 ? -55.099 1.921 9.626 1.00 43.69 181 GLY A N 1
ATOM 1471 C CA . GLY A 1 181 ? -55.525 1.240 10.842 1.00 43.69 181 GLY A CA 1
ATOM 1472 C C . GLY A 1 181 ? -56.568 0.161 10.522 1.00 43.69 181 GLY A C 1
ATOM 1473 O O . GLY A 1 181 ? -57.514 0.434 9.776 1.00 43.69 181 GLY A O 1
ATOM 1474 N N . PRO A 1 182 ? -56.481 -1.044 11.107 1.00 43.91 182 PRO A N 1
ATOM 1475 C CA . PRO A 1 182 ? -57.639 -1.912 11.188 1.00 43.91 182 PRO A CA 1
ATOM 1476 C C . PRO A 1 182 ? -58.607 -1.290 12.199 1.00 43.91 182 PRO A C 1
ATOM 1478 O O . PRO A 1 182 ? -58.304 -1.173 13.387 1.00 43.91 182 PRO A O 1
ATOM 1481 N N . ARG A 1 183 ? -59.795 -0.879 11.738 1.00 48.44 183 ARG A N 1
ATOM 1482 C CA . ARG A 1 183 ? -60.919 -0.564 12.629 1.00 48.44 183 ARG A CA 1
ATOM 1483 C C . ARG A 1 183 ? -61.243 -1.817 13.446 1.00 48.44 183 ARG A C 1
ATOM 1485 O O . ARG A 1 183 ? -61.866 -2.744 12.932 1.00 48.44 183 ARG A O 1
ATOM 1492 N N . LEU A 1 184 ? -60.855 -1.827 14.719 1.00 44.25 184 LEU A N 1
ATOM 1493 C CA . LEU A 1 184 ? -61.348 -2.783 15.707 1.00 44.25 184 LEU A CA 1
ATOM 1494 C C . LEU A 1 184 ? -62.873 -2.633 15.806 1.00 44.25 184 LEU A C 1
ATOM 1496 O O . LEU A 1 184 ? -63.390 -1.692 16.410 1.00 44.25 184 LEU A O 1
ATOM 1500 N N . LYS A 1 185 ? -63.610 -3.553 15.176 1.00 44.47 185 LYS A N 1
ATOM 1501 C CA . LYS A 1 185 ? -65.045 -3.707 15.418 1.00 44.47 185 LYS A CA 1
ATOM 1502 C C . LYS A 1 185 ? -65.220 -4.214 16.848 1.00 44.47 185 LYS A C 1
ATOM 1504 O O . LYS A 1 185 ? -64.866 -5.352 17.148 1.00 44.47 185 LYS A O 1
ATOM 1509 N N . LYS A 1 186 ? -65.785 -3.365 17.712 1.00 45.28 186 LYS A N 1
ATOM 1510 C CA . LYS A 1 186 ? -66.331 -3.763 19.015 1.00 45.28 186 LYS A CA 1
ATOM 1511 C C . LYS A 1 186 ? -67.254 -4.969 18.810 1.00 45.28 186 LYS A C 1
ATOM 1513 O O . LYS A 1 186 ? -68.246 -4.858 18.093 1.00 45.28 186 LYS A O 1
ATOM 1518 N N . ARG A 1 187 ? -66.941 -6.101 19.440 1.00 38.34 187 ARG A N 1
ATOM 1519 C CA . ARG A 1 187 ? -67.934 -7.144 19.710 1.00 38.34 187 ARG A CA 1
ATOM 1520 C C . ARG A 1 187 ? -68.456 -6.881 21.115 1.00 38.34 187 ARG A C 1
ATOM 1522 O O . ARG A 1 187 ? -67.714 -7.004 22.080 1.00 38.34 187 ARG A O 1
ATOM 1529 N N . SER A 1 188 ? -69.703 -6.436 21.182 1.00 44.03 188 SER A N 1
ATOM 1530 C CA . SER A 1 188 ? -70.542 -6.538 22.371 1.00 44.03 188 SER A CA 1
ATOM 1531 C C . SER A 1 188 ? -70.836 -8.010 22.632 1.00 44.03 188 SER A C 1
ATOM 1533 O O . SER A 1 188 ? -71.302 -8.659 21.696 1.00 44.03 188 SER A O 1
ATOM 1535 N N . TRP A 1 189 ? -70.545 -8.495 23.836 1.00 43.06 189 TRP A N 1
ATOM 1536 C CA . TRP A 1 189 ? -71.431 -9.238 24.742 1.00 43.06 189 TRP A CA 1
ATOM 1537 C C . TRP A 1 189 ? -70.807 -9.146 26.134 1.00 43.06 189 TRP A C 1
ATOM 1539 O O . TRP A 1 189 ? -69.577 -9.362 26.224 1.00 43.06 189 TRP A O 1
#

Solvent-accessible surface area (backbone atoms only — not comparable to full-atom values): 11294 Å² total; per-residue (Å²): 136,80,83,70,72,78,72,86,66,71,76,88,46,96,73,46,45,59,78,45,74,49,93,58,53,55,79,91,67,46,29,28,44,31,33,35,31,33,74,52,94,63,63,90,94,50,82,60,32,25,37,24,30,39,42,36,30,38,89,54,83,67,61,68,57,46,61,43,48,52,56,36,47,80,69,60,63,46,66,78,47,40,33,36,36,34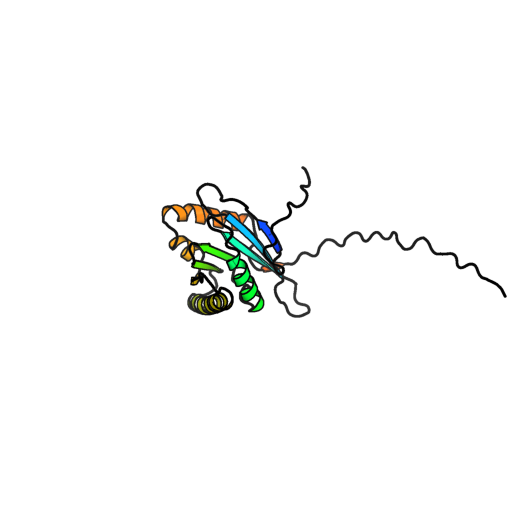,49,57,96,54,32,34,43,38,25,35,50,82,85,61,49,69,73,56,27,58,52,48,16,57,52,51,30,54,47,33,66,71,76,38,89,68,86,59,58,51,42,41,42,41,41,64,70,56,54,43,65,73,43,59,82,88,47,31,66,57,51,51,54,47,52,55,48,50,58,75,75,41,82,59,19,75,37,80,61,76,76,75,75,80,70,83,70,74,86,81,82,81,84,76,79,80,81,79,75,83,78,86,129

Secondary structure (DSSP, 8-state):
-------------SSSEEEEE--S--TTS--EEEEEEEE----TTSPPEEEEEEEEESSS--THHHHHHHHHHHTT-STTTEEEEEEETTEEEEEE-TTS-HHHHHHHHHHHHHHHHHH--SSPPEEEEE-HHHHHHHS-TTTHHHHHHHHHHHHHH---EEEE--PPPPP---STTSS----------

Mean predicted aligned error: 9.15 Å

Nearest PDB structures (foldseek):
  9fia-assembly1_BL  TM=6.002E-01  e=1.416E+00  Toxoplasma gondii
  8whx-assembly1_r  TM=4.662E-01  e=1.174E+00  Mycolicibacterium smegmatis MC2 155
  5v93-assembly1_q  TM=4.875E-01  e=5.949E+00  Mycobacterium tuberculosis
  3klw-assembly1_B  TM=5.114E-01  e=5.589E+00  Bordetella pertussis
  7phb-assembly1_P  TM=3.146E-01  e=6.333E+00  Mycoplasmoides pneumoniae M129

Radius of gyration: 22.45 Å; Cα contacts (8 Å, |Δi|>4): 261; chains: 1; bounding box: 87×34×46 Å

Sequence (189 aa):
MRLSSRVDLPQYSEFFRTEYDEQHNVGALEAHYSIISAPLLAKPDSPIELQRLAVIWDQDHDERVIALLEAAYFQGLLAPSIFCIAEHKGHVAVITNPDLGESERQRQSRFWQRISDAVIVEDKFVVTVMLEEEYILELSPRLRSTFKTYFEHIDNAWTLGPNAYQPRPAANRRENLLSSGPRLKKRSW

Foldseek 3Di:
DDPPDPPPDDDLDPFKDWPAWDPADDPPLQKTKTKIKGWQDDDPPDFIKIAIAIEMEHNDCPSLVVQLVVLCRVVRNCPAFFHYWYDDDQEIEGATDPVQDPVNQVVVQVVSQVSQVVSPDPSTHNYGYDHPVVVLVPDDPVNSVVVVVVVVVCVVVDDGGIDGDDDDDPDPPPPPPPDDDDPPDDDDD

pLDDT: mean 84.25, std 16.73, range [29.94, 97.75]